Protein AF-A0A6C0DDT1-F1 (afdb_monomer_lite)

Radius of gyration: 22.33 Å; chains: 1; bounding box: 55×86×48 Å

Organism: NCBI:txid1070528

Structure (mmCIF, N/CA/C/O backbone):
data_AF-A0A6C0DDT1-F1
#
_entry.id   AF-A0A6C0DDT1-F1
#
loop_
_atom_site.group_PDB
_atom_site.id
_atom_site.type_symbol
_atom_site.label_atom_id
_atom_site.label_alt_id
_atom_site.label_comp_id
_atom_site.label_asym_id
_atom_site.label_entity_id
_atom_site.label_seq_id
_atom_site.pdbx_PDB_ins_code
_atom_site.Cartn_x
_atom_site.Cartn_y
_atom_site.Cartn_z
_atom_site.occupancy
_atom_site.B_iso_or_equiv
_atom_site.auth_seq_id
_atom_site.auth_comp_id
_atom_site.auth_asym_id
_atom_site.auth_atom_id
_atom_site.pdbx_PDB_model_num
ATOM 1 N N . MET A 1 1 ? 15.167 -6.801 9.935 1.00 51.31 1 MET A N 1
ATOM 2 C CA . MET A 1 1 ? 15.186 -5.345 10.208 1.00 51.31 1 MET A CA 1
ATOM 3 C C . MET A 1 1 ? 14.506 -4.530 9.096 1.00 51.31 1 MET A C 1
ATOM 5 O O . MET A 1 1 ? 14.471 -3.317 9.201 1.00 51.31 1 MET A O 1
ATOM 9 N N . GLU A 1 2 ? 13.958 -5.163 8.050 1.00 69.25 2 GLU A N 1
ATOM 10 C CA . GLU A 1 2 ? 13.669 -4.499 6.765 1.00 69.25 2 GLU A CA 1
ATOM 11 C C . GLU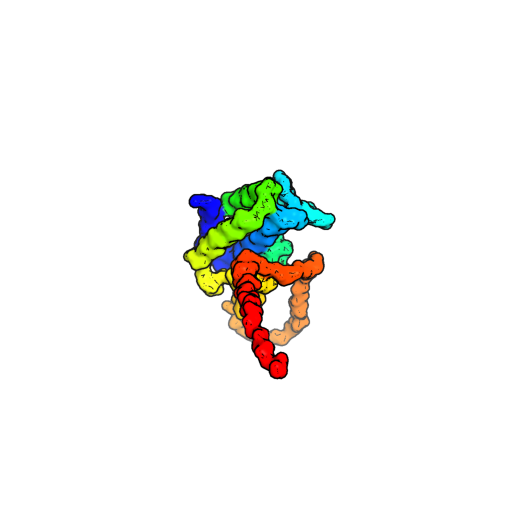 A 1 2 ? 12.349 -3.699 6.725 1.00 69.25 2 GLU A C 1
ATOM 13 O O . GLU A 1 2 ? 12.224 -2.772 5.939 1.00 69.25 2 GLU A O 1
ATOM 18 N N . TYR A 1 3 ? 11.402 -3.972 7.632 1.00 89.19 3 TYR A N 1
ATOM 19 C CA . TYR A 1 3 ? 10.079 -3.318 7.659 1.00 89.19 3 TYR A CA 1
ATOM 20 C C . TYR A 1 3 ? 9.754 -2.656 9.004 1.00 89.19 3 TYR A C 1
ATOM 22 O O . TYR A 1 3 ? 8.595 -2.560 9.409 1.00 89.19 3 TYR A O 1
ATOM 30 N N . THR A 1 4 ? 10.778 -2.203 9.731 1.00 92.50 4 THR A N 1
ATOM 31 C CA . THR A 1 4 ? 10.613 -1.539 11.036 1.00 92.50 4 THR A CA 1
ATOM 32 C C . THR A 1 4 ? 9.770 -0.271 10.941 1.00 92.50 4 THR A C 1
ATOM 34 O O . THR A 1 4 ? 8.947 -0.039 11.821 1.00 92.50 4 THR A O 1
ATOM 37 N N . ALA A 1 5 ? 9.905 0.502 9.859 1.00 94.69 5 ALA A N 1
ATOM 38 C CA . ALA A 1 5 ? 9.096 1.698 9.625 1.00 94.69 5 ALA A CA 1
ATOM 39 C C . ALA A 1 5 ? 7.605 1.372 9.429 1.00 94.69 5 ALA A C 1
ATOM 41 O O . ALA A 1 5 ? 6.749 2.079 9.953 1.00 94.69 5 ALA A O 1
ATOM 42 N N . ILE A 1 6 ? 7.289 0.275 8.727 1.00 95.44 6 ILE A N 1
ATOM 43 C CA . ILE A 1 6 ? 5.907 -0.206 8.561 1.00 95.44 6 ILE A CA 1
ATOM 44 C C . ILE A 1 6 ? 5.350 -0.676 9.904 1.00 95.44 6 ILE A C 1
ATOM 46 O O . ILE A 1 6 ? 4.239 -0.304 10.269 1.00 95.44 6 ILE A O 1
ATOM 50 N N . ARG A 1 7 ? 6.140 -1.441 10.670 1.00 96.12 7 ARG A N 1
ATOM 51 C CA . ARG A 1 7 ? 5.755 -1.877 12.018 1.00 96.12 7 ARG A CA 1
ATOM 52 C C . ARG A 1 7 ? 5.459 -0.691 12.937 1.00 96.12 7 ARG A C 1
ATOM 54 O O . ARG A 1 7 ? 4.413 -0.695 13.570 1.00 96.12 7 ARG A O 1
ATOM 61 N N . SER A 1 8 ? 6.357 0.294 12.999 1.00 95.12 8 SER A N 1
ATOM 62 C CA . SER A 1 8 ? 6.199 1.496 13.833 1.00 95.12 8 SER A CA 1
ATOM 63 C C . SER A 1 8 ? 4.930 2.258 13.449 1.00 95.12 8 SER A C 1
ATOM 65 O O . SER A 1 8 ? 4.068 2.448 14.305 1.00 95.12 8 SER A O 1
ATOM 67 N N . ALA A 1 9 ? 4.733 2.544 12.156 1.00 95.19 9 ALA A N 1
ATOM 68 C CA . ALA A 1 9 ? 3.532 3.223 11.672 1.00 95.19 9 ALA A CA 1
ATOM 69 C C . ALA A 1 9 ? 2.238 2.483 12.060 1.00 95.19 9 ALA A C 1
ATOM 71 O O . ALA A 1 9 ? 1.292 3.108 12.540 1.00 95.19 9 ALA A O 1
ATOM 72 N N . LEU A 1 10 ? 2.203 1.154 11.895 1.00 95.06 10 LEU A N 1
ATOM 73 C CA . LEU A 1 10 ? 1.046 0.334 12.266 1.00 95.06 10 LEU A CA 1
ATOM 74 C C . LEU A 1 10 ? 0.809 0.304 13.780 1.00 95.06 10 LEU A C 1
ATOM 76 O O . LEU A 1 10 ? -0.336 0.370 14.206 1.00 95.06 10 LEU A O 1
ATOM 80 N N . SER A 1 11 ? 1.867 0.231 14.591 1.00 94.69 11 SER A N 1
ATOM 81 C CA . SER A 1 11 ? 1.746 0.181 16.055 1.00 94.69 11 SER A CA 1
ATOM 82 C C . SER A 1 11 ? 1.335 1.512 16.694 1.00 94.69 11 SER A C 1
ATOM 84 O O . SER A 1 11 ? 0.757 1.527 17.779 1.00 94.69 11 SER A O 1
ATOM 86 N N . GLU A 1 12 ? 1.650 2.631 16.041 1.00 93.88 12 GLU A N 1
ATOM 87 C CA . GLU A 1 12 ? 1.371 3.982 16.542 1.00 93.88 12 GLU A CA 1
ATOM 88 C C . GLU A 1 12 ? -0.019 4.488 16.127 1.00 93.88 12 GLU A C 1
ATOM 90 O O . GLU A 1 12 ? -0.576 5.377 16.773 1.00 93.88 12 GLU A O 1
ATOM 95 N N . SER A 1 13 ? -0.597 3.915 15.069 1.00 93.56 13 SER A N 1
ATOM 96 C CA . SER A 1 13 ? -1.889 4.331 14.520 1.00 93.56 13 SER A CA 1
ATOM 97 C C . SER A 1 13 ? -3.055 3.642 15.235 1.00 93.56 13 SER A C 1
ATOM 99 O O . SER A 1 13 ? -3.007 2.444 15.495 1.00 93.56 13 SER A O 1
ATOM 101 N N . LYS A 1 14 ? -4.134 4.383 15.520 1.00 93.06 14 LYS A N 1
ATOM 102 C CA . LYS A 1 14 ? -5.371 3.866 16.146 1.00 93.06 14 LYS A CA 1
ATOM 103 C C . LYS A 1 14 ? -6.616 4.468 15.499 1.00 93.06 14 LYS A C 1
ATOM 105 O O . LYS A 1 14 ? -6.527 5.548 14.905 1.00 93.06 14 LYS A O 1
ATOM 110 N N . GLY A 1 15 ? -7.762 3.795 15.612 1.00 93.94 15 GLY A N 1
ATOM 111 C CA . GLY A 1 15 ? -9.044 4.300 15.106 1.00 93.94 15 GLY A CA 1
ATOM 112 C C . GLY A 1 15 ? -8.986 4.705 13.626 1.00 93.94 15 GLY A C 1
ATOM 113 O O . GLY A 1 15 ? -8.488 3.952 12.788 1.00 93.94 15 GLY A O 1
ATOM 114 N N . LEU A 1 16 ? -9.448 5.916 13.290 1.00 94.38 16 LEU A N 1
ATOM 115 C CA . LEU A 1 16 ? -9.461 6.412 11.906 1.00 94.38 16 LEU A CA 1
ATOM 116 C C . LEU A 1 16 ? -8.062 6.453 11.263 1.00 94.38 16 LEU A C 1
ATOM 118 O O . LEU A 1 16 ? -7.921 6.104 10.093 1.00 94.38 16 LEU A O 1
ATOM 122 N N . ALA A 1 17 ? -7.017 6.814 12.014 1.00 95.00 17 ALA A N 1
ATOM 123 C CA . ALA A 1 17 ? -5.650 6.826 11.487 1.00 95.00 17 ALA A CA 1
ATOM 124 C C . ALA A 1 17 ? -5.161 5.407 11.144 1.00 95.00 17 ALA A C 1
ATOM 126 O O . ALA A 1 17 ? -4.506 5.201 10.122 1.00 95.00 17 ALA A O 1
ATOM 127 N N . SER A 1 18 ? -5.531 4.413 11.962 1.00 95.62 18 SER A N 1
ATOM 128 C CA . SER A 1 18 ? -5.255 2.994 11.691 1.00 95.62 18 SER A CA 1
ATOM 129 C C . SER A 1 18 ? -5.966 2.527 10.420 1.00 95.62 18 SER A C 1
ATOM 131 O O . SER A 1 18 ? -5.343 1.924 9.548 1.00 95.62 18 SER A O 1
ATOM 133 N N . LEU A 1 19 ? -7.244 2.883 10.257 1.00 96.12 19 LEU A N 1
ATOM 134 C CA . LEU A 1 19 ? -8.026 2.586 9.056 1.00 96.12 19 LEU A CA 1
ATOM 135 C C . LEU A 1 19 ? -7.431 3.238 7.792 1.00 96.12 19 LEU A C 1
ATOM 137 O O . LEU A 1 19 ? -7.269 2.564 6.774 1.00 96.12 19 LEU A O 1
ATOM 141 N N . GLN A 1 20 ? -7.055 4.519 7.855 1.00 97.06 20 GLN A N 1
ATOM 142 C CA . GLN A 1 20 ? -6.368 5.239 6.773 1.00 97.06 20 GLN A CA 1
ATOM 143 C C . GLN A 1 20 ? -5.065 4.542 6.367 1.00 97.06 20 GLN A C 1
ATOM 145 O O . GLN A 1 20 ? -4.825 4.292 5.182 1.00 97.06 20 GLN A O 1
ATOM 150 N N . LEU A 1 21 ? -4.233 4.195 7.354 1.00 97.38 21 LEU A N 1
ATOM 151 C CA . LEU A 1 21 ? -2.961 3.522 7.120 1.00 97.38 21 LEU A CA 1
ATOM 152 C C . LEU A 1 21 ? -3.163 2.137 6.506 1.00 97.38 21 LEU A C 1
ATOM 154 O O . LEU A 1 21 ? -2.474 1.795 5.550 1.00 97.38 21 LEU A O 1
ATOM 158 N N . GLN A 1 22 ? -4.124 1.361 7.000 1.00 97.50 22 GLN A N 1
ATOM 159 C CA . GLN A 1 22 ? -4.451 0.041 6.466 1.00 97.50 22 GLN A CA 1
ATOM 160 C C . GLN A 1 22 ? -4.998 0.107 5.034 1.00 97.50 22 GLN A C 1
ATOM 162 O O . GLN A 1 22 ? -4.594 -0.694 4.191 1.00 97.50 22 GLN A O 1
ATOM 167 N N . ASN A 1 23 ? -5.857 1.080 4.723 1.00 97.56 23 ASN A N 1
ATOM 168 C CA . ASN A 1 23 ? -6.361 1.289 3.364 1.00 97.56 23 ASN A CA 1
ATOM 169 C C . ASN A 1 23 ? -5.235 1.679 2.393 1.00 97.56 23 ASN A C 1
ATOM 171 O O . ASN A 1 23 ? -5.143 1.167 1.277 1.00 97.56 23 ASN A O 1
ATOM 175 N N . HIS A 1 24 ? -4.325 2.545 2.838 1.00 98.00 24 HIS A N 1
ATOM 176 C CA . HIS A 1 24 ? -3.129 2.894 2.081 1.00 98.00 24 HIS A CA 1
ATOM 177 C C . HIS A 1 24 ? -2.192 1.694 1.892 1.00 98.00 24 HIS A C 1
ATOM 179 O O . HIS A 1 24 ? -1.675 1.483 0.796 1.00 98.00 24 HIS A O 1
ATOM 185 N N . LEU A 1 25 ? -1.957 0.913 2.948 1.00 97.50 25 LEU A N 1
ATOM 186 C CA . LEU A 1 25 ? -1.116 -0.282 2.931 1.00 97.50 25 LEU A CA 1
ATOM 187 C C . LEU A 1 25 ? -1.621 -1.303 1.908 1.00 97.50 25 LEU A C 1
ATOM 189 O O . LEU A 1 25 ? -0.830 -1.853 1.145 1.00 97.50 25 LEU A O 1
ATOM 193 N N . TYR A 1 26 ? -2.939 -1.501 1.855 1.00 97.19 26 TYR A N 1
ATOM 194 C CA . TYR A 1 26 ? -3.585 -2.327 0.839 1.00 97.19 26 TYR A CA 1
ATOM 195 C C . TYR A 1 26 ? -3.248 -1.842 -0.569 1.00 97.19 26 TYR A C 1
ATOM 197 O O . TYR A 1 26 ? -2.782 -2.621 -1.398 1.00 97.19 26 TYR A O 1
ATOM 205 N N . GLY A 1 27 ? -3.369 -0.539 -0.823 1.00 97.06 27 GLY A N 1
ATOM 206 C CA . GLY A 1 27 ? -2.988 0.018 -2.117 1.00 97.06 27 GLY A CA 1
ATOM 207 C C . GLY A 1 27 ? -1.505 -0.173 -2.460 1.00 97.06 27 GLY A C 1
ATOM 208 O O . GLY A 1 27 ? -1.173 -0.404 -3.621 1.00 97.06 27 GLY A O 1
ATOM 209 N N . CYS A 1 28 ? -0.610 -0.145 -1.469 1.00 97.75 28 CYS A N 1
ATOM 210 C CA . CYS A 1 28 ? 0.807 -0.439 -1.681 1.00 97.75 28 CYS A CA 1
ATOM 211 C C . CYS A 1 28 ? 1.053 -1.887 -2.129 1.00 97.75 28 CYS A C 1
ATOM 213 O O . CYS A 1 28 ? 1.890 -2.097 -3.005 1.00 97.75 28 CYS A O 1
ATOM 215 N N . PHE A 1 29 ? 0.317 -2.864 -1.585 1.00 96.81 29 PHE A N 1
ATOM 216 C CA . PHE A 1 29 ? 0.407 -4.264 -2.025 1.00 96.81 29 PHE A CA 1
ATOM 217 C C . PHE A 1 29 ? 0.017 -4.387 -3.498 1.00 96.81 29 PHE A C 1
ATOM 219 O O . PHE A 1 29 ? 0.769 -4.946 -4.293 1.00 96.81 29 PHE A O 1
ATOM 226 N N . ILE A 1 30 ? -1.100 -3.763 -3.885 1.00 95.44 30 ILE A N 1
ATOM 227 C CA . ILE A 1 30 ? -1.581 -3.788 -5.270 1.00 95.44 30 ILE A CA 1
ATOM 228 C C . ILE A 1 30 ? -0.567 -3.157 -6.228 1.00 95.44 30 ILE A C 1
ATOM 230 O O . ILE A 1 30 ? -0.266 -3.741 -7.264 1.00 95.44 30 ILE A O 1
ATOM 234 N N . ILE A 1 31 ? -0.001 -1.996 -5.883 1.00 96.81 31 ILE A N 1
ATOM 235 C CA . ILE A 1 31 ? 1.022 -1.345 -6.716 1.00 96.81 31 ILE A CA 1
ATOM 236 C C . ILE A 1 31 ? 2.258 -2.240 -6.858 1.00 96.81 31 ILE A C 1
ATOM 238 O O . ILE A 1 31 ? 2.787 -2.380 -7.958 1.00 96.81 31 ILE A O 1
ATOM 242 N N . MET A 1 32 ? 2.716 -2.852 -5.765 1.00 96.38 32 MET A N 1
ATOM 243 C CA . MET A 1 32 ? 3.872 -3.748 -5.766 1.00 96.38 32 MET A CA 1
ATOM 244 C C . MET A 1 32 ? 3.651 -4.959 -6.686 1.00 96.38 32 MET A C 1
ATOM 246 O O . MET A 1 32 ? 4.504 -5.255 -7.526 1.00 96.38 32 MET A O 1
ATOM 250 N N 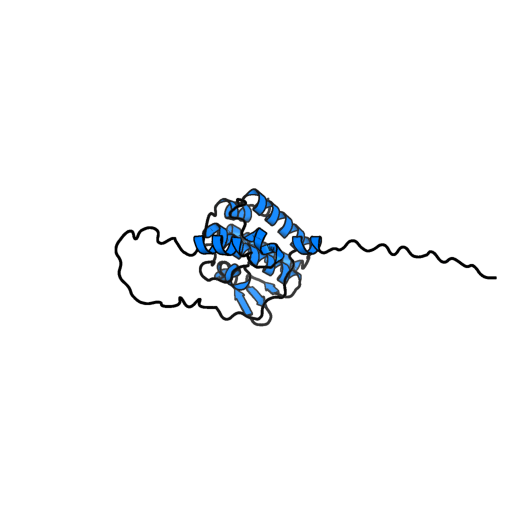. GLU A 1 33 ? 2.497 -5.617 -6.567 1.00 95.06 33 GLU A N 1
ATOM 251 C CA . GLU A 1 33 ? 2.098 -6.741 -7.417 1.00 95.06 33 GLU A CA 1
ATOM 252 C C . GLU A 1 33 ? 1.954 -6.318 -8.889 1.00 95.06 33 GLU A C 1
ATOM 254 O O . GLU A 1 33 ? 2.442 -7.007 -9.787 1.00 95.06 33 GLU A O 1
ATOM 259 N N . ASP A 1 34 ? 1.315 -5.179 -9.161 1.00 95.88 34 ASP A N 1
ATOM 260 C CA . ASP A 1 34 ? 1.098 -4.686 -10.522 1.00 95.88 34 ASP A CA 1
ATOM 261 C C . ASP A 1 34 ? 2.406 -4.250 -11.206 1.00 95.88 34 ASP A C 1
ATOM 263 O O . ASP A 1 34 ? 2.540 -4.416 -12.420 1.00 95.88 34 ASP A O 1
ATOM 267 N N . ILE A 1 35 ? 3.392 -3.739 -10.457 1.00 96.50 35 ILE A N 1
ATOM 268 C CA . ILE A 1 35 ? 4.744 -3.484 -10.982 1.00 96.50 35 ILE A CA 1
ATOM 269 C C . ILE A 1 35 ? 5.419 -4.804 -11.364 1.00 96.50 35 ILE A C 1
ATOM 271 O O . ILE A 1 35 ? 5.979 -4.918 -12.456 1.00 96.50 35 ILE A O 1
ATOM 275 N N . ALA A 1 36 ? 5.360 -5.812 -10.490 1.00 94.81 36 ALA A N 1
ATOM 276 C CA . ALA A 1 36 ? 5.985 -7.107 -10.747 1.00 94.81 36 ALA A CA 1
ATOM 277 C C . ALA A 1 36 ? 5.334 -7.859 -11.921 1.00 94.81 36 ALA A C 1
ATOM 279 O O . ALA A 1 36 ? 6.029 -8.538 -12.670 1.00 94.81 36 ALA A O 1
ATOM 280 N N . ASN A 1 37 ? 4.023 -7.692 -12.120 1.00 94.00 37 ASN A N 1
ATOM 281 C CA . ASN A 1 37 ? 3.282 -8.220 -13.270 1.00 94.00 37 ASN A CA 1
ATOM 282 C C . ASN A 1 37 ? 3.362 -7.333 -14.526 1.00 94.00 37 ASN A C 1
ATOM 284 O O . ASN A 1 37 ? 2.661 -7.599 -15.501 1.00 94.00 37 ASN A O 1
ATOM 288 N N . GLU A 1 38 ? 4.167 -6.267 -14.505 1.00 94.56 38 GLU A N 1
ATOM 289 C CA . GLU A 1 38 ? 4.357 -5.340 -15.630 1.00 94.56 38 GLU A CA 1
ATOM 290 C C . GLU A 1 38 ? 3.068 -4.633 -16.095 1.00 94.56 38 GLU A C 1
ATOM 292 O O . GLU A 1 38 ? 2.994 -4.105 -17.205 1.00 94.56 38 GLU A O 1
ATOM 297 N N . VAL A 1 39 ? 2.048 -4.584 -15.234 1.00 95.19 39 VAL A N 1
ATOM 298 C CA . VAL A 1 39 ? 0.826 -3.792 -15.440 1.00 95.19 39 VAL A CA 1
ATOM 299 C C . VAL A 1 39 ? 1.128 -2.311 -15.229 1.00 95.19 39 VAL A C 1
ATOM 301 O O . VAL A 1 39 ? 0.598 -1.451 -15.935 1.00 95.19 39 VAL A O 1
ATOM 304 N N . LEU A 1 40 ? 1.995 -2.018 -14.259 1.00 96.00 40 LEU A N 1
ATOM 305 C CA . LEU A 1 40 ? 2.479 -0.682 -13.951 1.00 96.00 40 LEU A CA 1
ATOM 306 C C . LEU A 1 40 ? 3.985 -0.605 -14.163 1.00 96.00 40 LEU A C 1
ATOM 308 O O . LEU A 1 40 ? 4.727 -1.551 -13.915 1.00 96.00 40 LEU A O 1
ATOM 312 N N . THR A 1 41 ? 4.448 0.566 -14.583 1.00 96.81 41 THR A N 1
ATOM 313 C CA . THR A 1 41 ? 5.878 0.882 -14.622 1.00 96.81 41 THR A CA 1
ATOM 314 C C . THR A 1 41 ? 6.195 1.905 -13.547 1.00 96.81 41 THR A C 1
ATOM 316 O O . THR A 1 41 ? 5.417 2.832 -13.312 1.00 96.81 41 THR A O 1
ATOM 319 N N . TYR A 1 42 ? 7.337 1.732 -12.889 1.00 97.50 42 TYR A N 1
ATOM 320 C CA . TYR A 1 42 ? 7.793 2.626 -11.836 1.00 97.50 42 TYR A CA 1
ATOM 321 C C . TYR A 1 42 ? 9.269 2.981 -12.038 1.00 97.50 42 TYR A C 1
ATOM 323 O O . TYR A 1 42 ? 10.110 2.087 -12.153 1.00 97.50 42 TYR A O 1
ATOM 331 N N . SER A 1 43 ? 9.565 4.281 -12.091 1.00 96.44 43 SER A N 1
ATOM 332 C CA . SER A 1 43 ? 10.923 4.835 -12.177 1.00 96.44 43 SER A CA 1
ATOM 333 C C . SER A 1 43 ? 10.954 6.205 -11.518 1.00 96.44 43 SER A C 1
ATOM 335 O O . SER A 1 43 ? 10.064 7.016 -11.769 1.00 96.44 43 SER A O 1
ATOM 337 N N . ASP A 1 44 ? 11.973 6.470 -10.701 1.00 93.44 44 ASP A N 1
ATOM 338 C CA . ASP A 1 44 ? 12.262 7.798 -10.135 1.00 93.44 44 ASP A CA 1
ATOM 339 C C . ASP A 1 44 ? 11.073 8.435 -9.390 1.00 93.44 44 ASP A C 1
ATOM 341 O O . ASP A 1 44 ? 10.799 9.630 -9.494 1.00 93.44 44 ASP A O 1
ATOM 345 N N . GLY A 1 45 ? 10.315 7.618 -8.651 1.00 94.62 45 GLY A N 1
ATOM 346 C CA . GLY A 1 45 ? 9.117 8.061 -7.932 1.00 94.62 45 GLY A CA 1
ATOM 347 C C . GLY A 1 45 ? 7.872 8.219 -8.808 1.00 94.62 45 GLY A C 1
ATOM 348 O O . GLY A 1 45 ? 6.794 8.483 -8.286 1.00 94.62 45 GLY A O 1
ATOM 349 N N . ILE A 1 46 ? 7.972 8.011 -10.120 1.00 97.75 46 ILE A N 1
ATOM 350 C CA . ILE A 1 46 ? 6.854 8.133 -11.054 1.00 97.75 46 ILE A CA 1
ATOM 351 C C . ILE A 1 46 ? 6.251 6.756 -11.321 1.00 97.75 46 ILE A C 1
ATOM 353 O O . ILE A 1 46 ? 6.907 5.869 -11.866 1.00 97.75 46 ILE A O 1
ATOM 357 N N . LEU A 1 47 ? 4.967 6.608 -11.000 1.00 97.38 47 LEU A N 1
ATOM 358 C CA . LEU A 1 47 ? 4.149 5.444 -11.325 1.00 97.38 47 LEU A CA 1
ATOM 359 C C . LEU A 1 47 ? 3.328 5.725 -12.589 1.00 97.38 47 LEU A C 1
ATOM 361 O O . LEU A 1 47 ? 2.556 6.688 -12.634 1.00 97.38 47 LEU A O 1
ATOM 365 N N . LYS A 1 48 ? 3.462 4.881 -13.612 1.00 97.31 48 LYS A N 1
ATOM 366 C CA . LYS A 1 48 ? 2.709 4.997 -14.868 1.00 97.31 48 LYS A CA 1
ATOM 367 C C . LYS A 1 48 ? 1.905 3.735 -15.142 1.00 97.31 48 LYS A C 1
ATOM 369 O O . LYS A 1 48 ? 2.453 2.632 -15.111 1.00 97.31 48 LYS A O 1
ATOM 374 N N . GLY A 1 49 ? 0.631 3.933 -15.462 1.00 94.00 49 GLY A N 1
ATOM 375 C CA . GLY A 1 49 ? -0.241 2.928 -16.065 1.00 94.00 49 GLY A CA 1
ATOM 376 C C . GLY A 1 49 ? -0.595 3.305 -17.503 1.00 94.00 49 GLY A C 1
ATOM 377 O O . GLY A 1 49 ? -0.062 4.267 -18.056 1.00 94.00 49 GLY A O 1
ATOM 378 N N . SER A 1 50 ? -1.532 2.580 -18.111 1.00 90.31 50 SER A N 1
ATOM 379 C CA . SER A 1 50 ? -1.931 2.771 -19.517 1.00 90.31 50 SER A CA 1
ATOM 380 C C . SER A 1 50 ? -2.497 4.159 -19.851 1.00 90.31 50 SER A C 1
ATOM 382 O O . SER A 1 50 ? -2.462 4.587 -20.999 1.00 90.31 50 SER A O 1
ATOM 384 N N . ASN A 1 5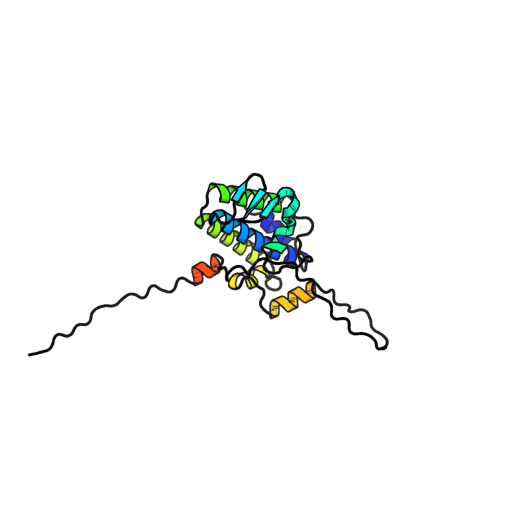1 ? -3.054 4.847 -18.863 1.00 91.62 51 ASN A N 1
ATOM 385 C CA . ASN A 1 51 ? -3.893 6.040 -19.003 1.00 91.62 51 ASN A CA 1
ATOM 386 C C . ASN A 1 51 ? -3.636 7.081 -17.904 1.00 91.62 51 ASN A C 1
ATOM 388 O O . ASN A 1 51 ? -4.346 8.081 -17.821 1.00 91.62 51 ASN A O 1
ATOM 392 N N . PHE A 1 52 ? -2.635 6.865 -17.051 1.00 92.50 52 PHE A N 1
ATOM 393 C CA . PHE A 1 52 ? -2.300 7.799 -15.987 1.00 92.50 52 PHE A CA 1
ATOM 394 C C . PHE A 1 52 ? -0.799 7.842 -15.726 1.00 92.50 52 PHE A C 1
ATOM 396 O O . PHE A 1 52 ? -0.042 6.913 -16.009 1.00 92.50 52 PHE A O 1
ATOM 403 N N . THR A 1 53 ? -0.373 8.942 -15.120 1.00 95.81 53 THR A N 1
ATOM 404 C CA . THR A 1 53 ? 0.963 9.116 -14.559 1.00 95.81 53 THR A CA 1
ATOM 405 C C . THR A 1 53 ? 0.808 9.822 -13.222 1.00 95.81 53 THR A C 1
ATOM 407 O O . THR A 1 53 ? 0.113 10.833 -13.134 1.00 95.81 53 THR A O 1
ATOM 410 N N . ILE A 1 54 ? 1.402 9.259 -12.174 1.00 95.75 54 ILE A N 1
ATOM 411 C CA . ILE A 1 54 ? 1.332 9.778 -10.810 1.00 95.75 54 ILE A CA 1
ATOM 412 C C . ILE A 1 54 ? 2.758 9.907 -10.288 1.00 95.75 54 ILE A C 1
ATOM 414 O O . ILE A 1 54 ? 3.522 8.947 -10.317 1.00 95.75 54 ILE A O 1
ATOM 418 N N . ASP A 1 55 ? 3.099 11.086 -9.781 1.00 97.31 55 ASP A N 1
ATOM 419 C CA . ASP A 1 55 ? 4.323 11.293 -9.015 1.00 97.31 55 ASP A CA 1
ATOM 420 C C . ASP A 1 55 ? 4.077 10.907 -7.551 1.00 97.31 55 ASP A C 1
ATOM 422 O O . ASP A 1 55 ? 3.388 11.608 -6.807 1.00 97.31 55 ASP A O 1
ATOM 426 N N . LEU A 1 56 ? 4.617 9.764 -7.136 1.00 96.62 56 LEU A N 1
ATOM 427 C CA . LEU A 1 56 ? 4.491 9.258 -5.774 1.00 96.62 56 LEU A CA 1
ATOM 428 C C . LEU A 1 56 ? 5.367 10.018 -4.778 1.00 96.62 56 LEU A C 1
ATOM 430 O O . LEU A 1 56 ? 5.144 9.865 -3.584 1.00 96.62 56 LEU A O 1
ATOM 434 N N . ASN A 1 57 ? 6.292 10.883 -5.203 1.00 93.88 57 ASN A N 1
ATOM 435 C CA . ASN A 1 57 ? 6.983 11.761 -4.253 1.00 93.88 57 ASN A CA 1
ATOM 436 C C . ASN A 1 57 ? 6.010 12.774 -3.636 1.00 93.88 57 ASN A C 1
ATOM 438 O O . ASN A 1 57 ? 6.118 13.103 -2.457 1.00 93.88 57 ASN A O 1
ATOM 442 N N . THR A 1 58 ? 5.027 13.226 -4.421 1.00 93.94 58 THR A N 1
ATOM 443 C CA . THR A 1 58 ? 4.039 14.235 -4.010 1.00 93.94 58 THR A CA 1
ATOM 444 C C . THR A 1 58 ? 2.651 13.661 -3.731 1.00 93.94 58 THR A C 1
ATOM 446 O O . THR A 1 58 ? 1.871 14.268 -2.997 1.00 93.94 58 THR A O 1
ATOM 449 N N . LYS A 1 59 ? 2.311 12.503 -4.307 1.00 95.88 59 LYS A N 1
ATOM 450 C CA . LYS A 1 59 ? 0.973 11.892 -4.220 1.00 95.88 59 LYS A CA 1
ATOM 451 C C . LYS A 1 59 ? 0.936 10.564 -3.466 1.00 95.88 59 LYS A C 1
ATOM 453 O O . LYS A 1 59 ? -0.076 9.871 -3.550 1.00 95.88 59 LYS A O 1
ATOM 458 N N . PHE A 1 60 ? 1.979 10.234 -2.698 1.00 97.31 60 PHE A N 1
ATOM 459 C CA . PHE A 1 60 ? 2.052 9.000 -1.904 1.00 97.31 60 PHE A CA 1
ATOM 460 C C . PHE A 1 60 ? 0.787 8.760 -1.067 1.00 97.31 60 PHE A C 1
ATOM 462 O O . PHE A 1 60 ? 0.121 7.747 -1.239 1.00 97.31 60 PHE A O 1
ATOM 469 N N . SER A 1 61 ? 0.367 9.752 -0.275 1.00 96.75 61 SER A N 1
ATOM 470 C CA . SER A 1 61 ? -0.826 9.687 0.584 1.00 96.75 61 SER A CA 1
ATOM 471 C C . SER A 1 61 ? -2.123 9.269 -0.115 1.00 96.75 61 SER A C 1
ATOM 473 O O . SER A 1 61 ? -3.049 8.793 0.540 1.00 96.75 61 SER A O 1
ATOM 475 N N . MET A 1 62 ? -2.218 9.470 -1.432 1.00 95.62 62 MET A N 1
ATOM 476 C CA . MET A 1 62 ? -3.421 9.192 -2.216 1.00 95.62 62 MET A CA 1
ATOM 477 C C . MET A 1 62 ? -3.500 7.749 -2.725 1.00 95.62 62 MET A C 1
ATOM 479 O O . MET A 1 62 ? -4.487 7.405 -3.372 1.00 95.62 62 MET A O 1
ATOM 483 N N . ILE A 1 63 ? -2.500 6.900 -2.460 1.00 96.62 63 ILE A N 1
ATOM 484 C CA . ILE A 1 63 ? -2.485 5.504 -2.925 1.00 96.62 63 ILE A CA 1
ATOM 485 C C . ILE A 1 63 ? -3.772 4.770 -2.519 1.00 96.62 63 ILE A C 1
ATOM 487 O O . ILE A 1 63 ? -4.423 4.168 -3.375 1.00 96.62 63 ILE A O 1
ATOM 491 N N . GLY A 1 64 ? -4.196 4.893 -1.256 1.00 93.38 64 GLY A N 1
ATOM 492 C CA . GLY A 1 64 ? -5.414 4.248 -0.744 1.00 93.38 64 GLY A CA 1
ATOM 493 C C . GLY A 1 64 ? -6.704 4.695 -1.443 1.00 93.38 64 GLY A C 1
ATOM 494 O O . GLY A 1 64 ? -7.627 3.904 -1.580 1.00 93.38 64 GLY A O 1
ATOM 495 N N . LEU A 1 65 ? -6.756 5.920 -1.976 1.00 92.50 65 LEU A N 1
ATOM 496 C CA . LEU A 1 65 ? -7.929 6.423 -2.704 1.00 92.50 65 LEU A CA 1
ATOM 497 C C . LEU A 1 65 ? -8.101 5.768 -4.084 1.00 92.50 65 LEU A C 1
ATOM 499 O O . LEU A 1 65 ? -9.193 5.786 -4.643 1.00 92.50 65 LEU A O 1
ATOM 503 N N . ARG A 1 66 ? -7.016 5.246 -4.667 1.00 89.56 66 ARG A N 1
ATOM 504 C CA . ARG A 1 66 ? -7.031 4.616 -5.997 1.00 89.56 66 ARG A CA 1
ATOM 505 C C . ARG A 1 66 ? -6.967 3.097 -5.936 1.00 89.56 66 ARG A C 1
ATOM 507 O O . ARG A 1 66 ? -7.543 2.439 -6.794 1.00 89.56 66 ARG A O 1
ATOM 514 N N . TYR A 1 67 ? -6.238 2.567 -4.960 1.00 93.44 67 TYR A N 1
ATOM 515 C CA . TYR A 1 67 ? -5.889 1.151 -4.878 1.00 93.44 67 TYR A CA 1
ATOM 516 C C . TYR A 1 67 ? -6.283 0.503 -3.551 1.00 93.44 67 TYR A C 1
ATOM 518 O O . TYR A 1 67 ? -6.003 -0.675 -3.367 1.00 93.44 67 TYR A O 1
ATOM 526 N N . GLY A 1 68 ? -6.885 1.249 -2.622 1.00 93.62 68 GLY A N 1
ATOM 527 C CA . GLY A 1 68 ? -7.329 0.717 -1.337 1.00 93.62 68 GLY A CA 1
ATOM 528 C C . GLY A 1 68 ? -8.561 -0.181 -1.452 1.00 93.62 68 GLY A C 1
ATOM 529 O O . GLY A 1 68 ? -9.131 -0.366 -2.526 1.00 93.62 68 GLY A O 1
ATOM 530 N N . PHE A 1 69 ? -8.993 -0.727 -0.319 1.00 93.94 69 PHE A N 1
ATOM 531 C CA . PHE A 1 69 ? -10.237 -1.496 -0.229 1.00 93.94 69 PHE A CA 1
ATOM 532 C C . PHE A 1 69 ? -11.478 -0.600 -0.071 1.00 93.94 69 PHE A C 1
ATOM 534 O O . PHE A 1 69 ? -12.597 -1.061 -0.295 1.00 93.94 69 PHE A O 1
ATOM 541 N N . VAL A 1 70 ? -11.299 0.678 0.297 1.00 92.88 70 VAL A N 1
ATOM 542 C CA . VAL A 1 70 ? -12.352 1.707 0.336 1.00 92.88 70 VAL A CA 1
ATOM 543 C C . VAL A 1 70 ? -11.856 2.981 -0.356 1.00 92.88 70 VAL A C 1
ATOM 545 O O . VAL A 1 70 ? -10.812 3.536 -0.009 1.00 92.88 70 VAL A O 1
ATOM 548 N N . MET A 1 71 ? -12.643 3.471 -1.316 1.00 91.44 71 MET A N 1
ATOM 549 C CA . MET A 1 71 ? -12.312 4.626 -2.160 1.00 91.44 71 MET A CA 1
ATOM 550 C C . MET A 1 71 ? -12.983 5.908 -1.644 1.00 91.44 71 MET A C 1
ATOM 552 O O . MET A 1 71 ? -13.848 6.473 -2.312 1.00 91.44 71 MET A O 1
ATOM 556 N N . ASP A 1 72 ? -12.605 6.353 -0.445 1.00 92.31 72 ASP A N 1
ATOM 557 C CA . ASP A 1 72 ? -13.150 7.560 0.193 1.00 92.31 72 ASP A CA 1
ATOM 558 C C . ASP A 1 72 ? -12.041 8.585 0.478 1.00 92.31 72 ASP A C 1
ATOM 560 O O . ASP A 1 72 ? -10.942 8.236 0.914 1.00 92.31 72 ASP A O 1
ATOM 564 N N . THR A 1 73 ? -12.311 9.870 0.235 1.00 92.88 73 THR A N 1
ATOM 565 C CA . THR A 1 73 ? -11.344 10.956 0.461 1.00 92.88 73 THR A CA 1
ATOM 566 C C . THR A 1 73 ? -10.985 11.153 1.932 1.00 92.88 73 THR A C 1
ATOM 568 O O . THR A 1 73 ? -9.886 11.612 2.231 1.00 92.88 73 THR A O 1
ATOM 571 N N . GLN A 1 74 ? -11.866 10.772 2.857 1.00 92.81 74 GLN A N 1
ATOM 572 C CA . GLN A 1 74 ? -11.587 10.781 4.294 1.00 92.81 74 GLN A CA 1
ATOM 573 C C . GLN A 1 74 ? -10.555 9.717 4.687 1.00 92.81 74 GLN A C 1
ATOM 575 O O . GLN A 1 74 ? -9.968 9.793 5.765 1.00 92.81 74 GLN A O 1
ATOM 580 N N . LEU A 1 75 ? -10.288 8.746 3.803 1.00 94.69 75 LEU A N 1
ATOM 581 C CA . LEU A 1 75 ? -9.278 7.710 4.002 1.00 94.69 75 LEU A CA 1
ATOM 582 C C . LEU A 1 75 ? -7.910 8.041 3.393 1.00 94.69 75 LEU A C 1
ATOM 584 O O . LEU A 1 75 ? -7.037 7.174 3.332 1.00 94.69 75 LEU A O 1
ATOM 588 N N . ILE A 1 76 ? -7.696 9.283 2.953 1.00 95.31 76 ILE A N 1
ATOM 589 C CA . ILE A 1 76 ? -6.367 9.745 2.549 1.00 95.31 76 ILE A CA 1
ATOM 590 C C . ILE A 1 76 ? -5.425 9.666 3.756 1.00 95.31 76 ILE A C 1
ATOM 592 O O . ILE A 1 76 ? -5.730 10.177 4.835 1.00 95.31 76 ILE A O 1
ATOM 596 N N . LEU A 1 77 ? -4.256 9.046 3.562 1.00 94.88 77 LEU A N 1
ATOM 597 C CA . LEU A 1 77 ? -3.257 8.921 4.619 1.00 94.88 77 LEU A CA 1
ATOM 598 C C . LEU A 1 77 ? -2.670 10.296 4.938 1.00 94.88 77 LEU A C 1
ATOM 600 O O . LEU A 1 77 ? -1.864 10.850 4.182 1.00 94.88 77 LEU A O 1
ATOM 604 N N . SER A 1 78 ? -3.093 10.842 6.071 1.00 84.38 78 SER A N 1
ATOM 605 C CA . SER A 1 78 ? -2.675 12.160 6.525 1.00 84.38 78 SER A CA 1
ATOM 606 C C . SER A 1 78 ? -1.234 12.097 7.028 1.00 84.38 78 SER A C 1
ATOM 608 O O . SER A 1 78 ? -0.934 11.314 7.920 1.00 84.38 78 SER A O 1
ATOM 610 N N . HIS A 1 79 ? -0.350 12.925 6.462 1.00 86.69 79 HIS A N 1
ATOM 611 C CA . HIS A 1 79 ? 1.051 13.081 6.887 1.00 86.69 79 HIS A CA 1
ATOM 612 C C . HIS A 1 79 ? 1.821 11.749 7.036 1.00 86.69 79 HIS A C 1
ATOM 614 O O . HIS A 1 79 ? 2.198 11.373 8.147 1.00 86.69 79 HIS A O 1
ATOM 620 N N . PRO A 1 80 ? 2.070 11.014 5.935 1.00 89.44 80 PRO A N 1
ATOM 621 C CA . PRO A 1 80 ? 2.788 9.748 5.995 1.00 89.44 80 PRO A CA 1
ATOM 622 C C . PRO A 1 80 ? 4.174 9.958 6.606 1.00 89.44 80 PRO A C 1
ATOM 624 O O . PRO A 1 80 ? 4.899 10.883 6.236 1.00 89.44 80 PRO A O 1
ATOM 627 N N . ASN A 1 81 ? 4.557 9.072 7.526 1.00 92.56 81 ASN A N 1
ATOM 628 C CA . ASN A 1 81 ? 5.904 9.074 8.085 1.00 92.56 81 ASN A CA 1
ATOM 629 C C . ASN A 1 81 ? 6.935 8.969 6.932 1.00 92.56 81 ASN A C 1
ATOM 631 O O . ASN A 1 81 ? 6.816 8.057 6.105 1.00 92.56 81 ASN A O 1
ATOM 635 N N . PRO A 1 82 ? 7.960 9.842 6.863 1.00 94.62 82 PRO A N 1
ATOM 636 C CA . PRO A 1 82 ? 8.946 9.817 5.781 1.00 94.62 82 PRO A CA 1
ATOM 637 C C . PRO A 1 82 ? 9.668 8.474 5.622 1.00 94.62 82 PRO A C 1
ATOM 639 O O . PRO A 1 82 ? 9.964 8.066 4.501 1.00 94.62 82 PRO A O 1
ATOM 642 N N . LEU A 1 83 ? 9.918 7.759 6.726 1.00 95.50 83 LEU A N 1
ATOM 643 C CA . LEU A 1 83 ? 10.526 6.426 6.701 1.00 95.50 83 LEU A CA 1
ATOM 644 C C . LEU A 1 83 ? 9.561 5.368 6.162 1.00 95.50 83 LEU A C 1
ATOM 646 O O . LEU A 1 83 ? 9.978 4.452 5.456 1.00 95.50 83 LEU A O 1
ATOM 650 N N . TYR A 1 84 ? 8.267 5.490 6.466 1.00 96.44 84 TYR A N 1
ATOM 651 C CA . TYR A 1 84 ? 7.241 4.618 5.893 1.00 96.44 84 TYR A CA 1
ATOM 652 C C . TYR A 1 84 ? 7.158 4.811 4.374 1.00 96.44 84 TYR A C 1
ATOM 654 O O . TYR A 1 84 ? 7.189 3.836 3.621 1.00 96.44 84 TYR A O 1
ATOM 662 N N . GLN A 1 85 ? 7.140 6.067 3.919 1.00 96.50 85 GLN A N 1
ATOM 663 C CA . GLN A 1 85 ? 7.144 6.396 2.496 1.00 96.50 85 GLN A CA 1
ATOM 664 C C . GLN A 1 85 ? 8.407 5.884 1.795 1.00 96.50 85 GLN A C 1
ATOM 666 O O . GLN A 1 85 ? 8.303 5.179 0.792 1.00 96.50 85 GLN A O 1
ATOM 671 N N . SER A 1 86 ? 9.597 6.179 2.324 1.00 96.19 86 SER A N 1
ATOM 672 C CA . SER A 1 86 ? 10.857 5.762 1.697 1.00 96.19 86 SER A CA 1
ATOM 673 C C . SER A 1 86 ? 11.001 4.240 1.616 1.00 96.19 86 SER A C 1
ATOM 675 O O . SER A 1 86 ? 11.504 3.730 0.612 1.00 96.19 86 SER A O 1
ATOM 677 N N . THR A 1 87 ? 10.498 3.508 2.617 1.00 96.50 87 THR A N 1
ATOM 678 C CA . THR A 1 87 ? 10.457 2.037 2.610 1.00 96.50 87 THR A CA 1
ATOM 679 C C . THR A 1 87 ? 9.643 1.526 1.421 1.00 96.50 87 THR A C 1
ATOM 681 O O . THR A 1 87 ? 10.128 0.694 0.653 1.00 96.50 87 THR A O 1
ATOM 684 N N . TRP A 1 88 ? 8.440 2.064 1.207 1.00 97.38 88 TRP A N 1
ATOM 685 C CA . TRP A 1 88 ? 7.581 1.657 0.093 1.00 97.38 88 TRP A CA 1
ATOM 686 C C . TRP A 1 88 ? 8.135 2.044 -1.274 1.00 97.38 88 TRP A C 1
ATOM 688 O O . TRP A 1 88 ? 8.154 1.210 -2.176 1.00 97.38 88 TRP A O 1
ATOM 698 N N . LEU A 1 89 ? 8.644 3.268 -1.429 1.00 96.81 89 LEU A N 1
ATOM 699 C CA . LEU A 1 89 ? 9.261 3.697 -2.688 1.00 96.81 89 LEU A CA 1
ATOM 700 C C . LEU A 1 89 ? 10.483 2.835 -3.041 1.00 96.81 89 LEU A C 1
ATOM 702 O O . LEU A 1 89 ? 10.682 2.502 -4.210 1.00 96.81 89 LEU A O 1
ATOM 706 N N . SER A 1 90 ? 11.257 2.413 -2.035 1.00 95.56 90 SER A N 1
ATOM 707 C CA . SER A 1 90 ? 12.367 1.469 -2.215 1.00 95.56 90 SER A CA 1
ATOM 708 C C . SER A 1 90 ? 11.869 0.082 -2.626 1.00 95.56 90 SER A C 1
ATOM 710 O O . SER A 1 90 ? 12.451 -0.540 -3.514 1.00 95.56 90 SER A O 1
ATOM 712 N N . CYS A 1 91 ? 10.764 -0.396 -2.044 1.00 95.75 91 CYS A N 1
ATOM 713 C CA . CYS A 1 91 ? 10.135 -1.653 -2.458 1.00 95.75 91 CYS A CA 1
ATOM 714 C C . CYS A 1 91 ? 9.676 -1.596 -3.920 1.00 95.75 91 CYS A C 1
ATOM 716 O O . CYS A 1 91 ? 9.984 -2.504 -4.690 1.00 95.75 91 CYS A O 1
ATOM 718 N N . PHE A 1 92 ? 9.012 -0.513 -4.335 1.00 97.38 92 PHE A N 1
ATOM 719 C CA . PHE A 1 92 ? 8.570 -0.326 -5.720 1.00 97.38 92 PHE A CA 1
ATOM 720 C C . PHE A 1 92 ? 9.745 -0.268 -6.697 1.00 97.38 92 PHE A C 1
ATOM 722 O O . PHE A 1 92 ? 9.687 -0.899 -7.751 1.00 97.38 92 PHE A O 1
ATOM 729 N N . GLN A 1 93 ? 10.836 0.411 -6.328 1.00 96.44 93 GLN A N 1
ATOM 730 C CA . GLN A 1 93 ? 12.058 0.442 -7.133 1.00 96.44 93 GLN A CA 1
ATOM 731 C C . GLN A 1 93 ? 12.685 -0.951 -7.265 1.00 96.44 93 GLN A C 1
ATOM 733 O O . GLN A 1 93 ? 13.106 -1.360 -8.344 1.00 96.44 93 GLN A O 1
ATOM 738 N N . ASN A 1 94 ? 12.734 -1.712 -6.173 1.00 94.38 94 ASN A N 1
ATOM 739 C CA . ASN A 1 94 ? 13.255 -3.073 -6.202 1.00 94.38 94 ASN A CA 1
ATOM 740 C C . ASN A 1 94 ? 12.390 -3.986 -7.080 1.00 94.38 94 ASN A C 1
ATOM 742 O O . ASN A 1 94 ? 12.931 -4.808 -7.823 1.00 94.38 94 ASN A O 1
ATOM 746 N N . MET A 1 95 ? 11.063 -3.836 -7.027 1.00 95.06 95 MET A N 1
ATOM 747 C CA . MET A 1 95 ? 10.147 -4.617 -7.859 1.00 95.06 95 MET A CA 1
ATOM 748 C C . MET A 1 95 ? 10.216 -4.230 -9.333 1.00 95.06 95 MET A C 1
ATOM 750 O O . MET A 1 95 ? 10.147 -5.120 -10.176 1.00 95.06 95 MET A O 1
ATOM 754 N N . SER A 1 96 ? 10.418 -2.951 -9.664 1.00 95.31 96 SER A N 1
ATOM 755 C CA . SER A 1 96 ? 10.535 -2.526 -11.064 1.00 95.31 96 SER A CA 1
ATOM 756 C C . SER A 1 96 ? 11.778 -3.100 -11.751 1.00 95.31 96 SER A C 1
ATOM 758 O O . SER A 1 96 ? 11.747 -3.359 -12.955 1.00 95.31 96 SER A O 1
ATOM 760 N N . VAL A 1 97 ? 12.841 -3.366 -10.982 1.00 93.50 97 VAL A N 1
ATOM 761 C CA . VAL A 1 97 ? 14.074 -4.006 -11.465 1.00 93.50 97 VAL A CA 1
ATOM 762 C C . VAL A 1 97 ? 1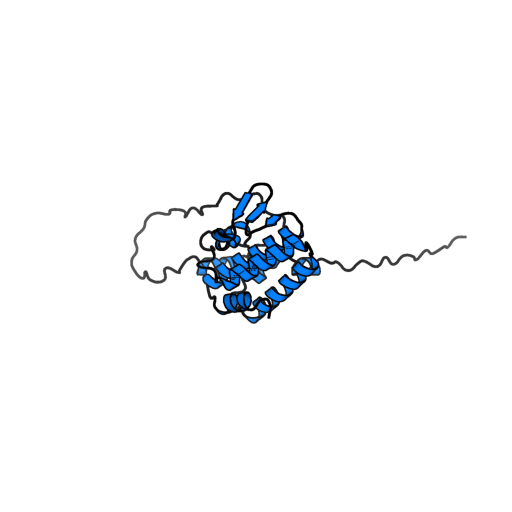3.959 -5.532 -11.491 1.00 93.50 97 VAL A C 1
ATOM 764 O O . VAL A 1 97 ? 14.319 -6.151 -12.489 1.00 93.50 97 VAL A O 1
ATOM 767 N N . LYS A 1 98 ? 13.491 -6.154 -10.399 1.00 92.69 98 LYS A N 1
ATOM 768 C CA . LYS A 1 98 ? 13.502 -7.622 -10.252 1.00 92.69 98 LYS A CA 1
ATOM 769 C C . LYS A 1 98 ? 12.342 -8.319 -10.955 1.00 92.69 98 LYS A C 1
ATOM 771 O O . LYS A 1 98 ? 12.536 -9.427 -11.444 1.00 92.69 98 LYS A O 1
ATOM 776 N N . LYS A 1 99 ? 11.154 -7.702 -10.955 1.00 90.88 99 LYS A N 1
ATOM 777 C CA . LYS A 1 99 ? 9.899 -8.266 -11.485 1.00 90.88 99 LYS A CA 1
ATOM 778 C C . LYS A 1 99 ? 9.617 -9.697 -11.004 1.00 90.88 99 LYS A C 1
ATOM 780 O O . LYS A 1 99 ? 9.144 -10.547 -11.750 1.00 90.88 99 LYS A O 1
ATOM 785 N N . ASP A 1 100 ? 9.950 -9.976 -9.745 1.00 89.81 100 ASP A N 1
ATOM 786 C CA . ASP A 1 100 ? 9.841 -11.312 -9.165 1.00 89.81 100 ASP A CA 1
ATOM 787 C C . ASP A 1 100 ? 8.631 -11.404 -8.233 1.00 89.81 100 ASP A C 1
ATOM 789 O O . ASP A 1 100 ? 8.625 -10.842 -7.137 1.00 89.81 100 ASP A O 1
ATOM 793 N N . LEU A 1 101 ? 7.626 -12.171 -8.656 1.00 91.06 101 LEU A N 1
ATOM 794 C CA . LEU A 1 101 ? 6.422 -12.431 -7.866 1.00 91.06 101 LEU A CA 1
ATOM 795 C C . LEU A 1 101 ? 6.710 -13.213 -6.578 1.00 91.06 101 LEU A C 1
ATOM 797 O O . LEU A 1 101 ? 5.981 -13.064 -5.607 1.00 91.06 101 LEU A O 1
ATOM 801 N N . SER A 1 102 ? 7.783 -14.004 -6.531 1.00 92.44 102 SER A N 1
ATOM 802 C CA . SER A 1 102 ? 8.177 -14.726 -5.313 1.00 92.44 102 SER A CA 1
ATOM 803 C C . SER A 1 102 ? 8.657 -13.752 -4.236 1.00 92.44 102 SER A C 1
ATOM 805 O O . SER A 1 102 ? 8.383 -13.933 -3.051 1.00 92.44 102 SER A O 1
ATOM 807 N N . SER A 1 103 ? 9.352 -12.692 -4.657 1.00 91.75 103 SER A N 1
ATOM 808 C CA . SER A 1 103 ? 9.740 -11.591 -3.779 1.00 91.75 103 SER A CA 1
ATOM 809 C C . SER A 1 103 ? 8.517 -10.811 -3.294 1.00 91.75 103 SER A C 1
ATOM 811 O O . SER A 1 103 ? 8.452 -10.518 -2.106 1.00 91.75 103 SER A O 1
ATOM 813 N N . VAL A 1 104 ? 7.535 -10.525 -4.162 1.00 93.31 104 VAL A N 1
ATOM 814 C CA . VAL A 1 104 ? 6.257 -9.894 -3.761 1.00 93.31 104 VAL A CA 1
ATOM 815 C C . VAL A 1 104 ? 5.593 -10.709 -2.651 1.00 93.31 104 VAL A C 1
ATOM 817 O O . VAL A 1 104 ? 5.388 -10.193 -1.557 1.00 93.31 104 VAL A O 1
ATOM 820 N N . ASP A 1 105 ? 5.372 -12.000 -2.897 1.00 93.06 105 ASP A N 1
ATOM 821 C CA . ASP A 1 105 ? 4.812 -12.959 -1.943 1.00 93.06 105 ASP A CA 1
ATOM 822 C C . ASP A 1 105 ? 5.533 -12.927 -0.579 1.00 93.06 105 ASP A C 1
ATOM 824 O O . ASP A 1 105 ? 4.899 -12.865 0.474 1.00 93.06 105 ASP A O 1
ATOM 828 N N . ALA A 1 106 ? 6.870 -12.946 -0.583 1.00 93.44 106 ALA A N 1
ATOM 829 C CA . ALA A 1 106 ? 7.666 -12.943 0.643 1.00 93.44 106 ALA A CA 1
ATOM 830 C C . ALA A 1 106 ? 7.556 -11.625 1.430 1.00 93.44 106 ALA A C 1
ATOM 832 O O . ALA A 1 106 ? 7.612 -11.637 2.663 1.00 93.44 106 ALA A O 1
ATOM 833 N N . ILE A 1 107 ? 7.424 -10.492 0.735 1.00 94.12 107 ILE A N 1
ATOM 834 C CA . ILE A 1 107 ? 7.229 -9.175 1.354 1.00 94.12 107 ILE A CA 1
ATOM 835 C C . ILE A 1 107 ? 5.826 -9.089 1.960 1.00 94.12 107 ILE A C 1
ATOM 837 O O . ILE A 1 107 ? 5.681 -8.685 3.117 1.00 94.12 107 ILE A O 1
ATOM 841 N N . GLU A 1 108 ? 4.802 -9.516 1.216 1.00 95.00 108 GLU A N 1
ATOM 842 C CA . GLU A 1 108 ? 3.419 -9.552 1.694 1.00 95.00 108 GLU A CA 1
ATOM 843 C C . GLU A 1 108 ? 3.287 -10.415 2.951 1.00 95.00 108 GLU A C 1
ATOM 845 O O . GLU A 1 108 ? 2.749 -9.949 3.955 1.00 95.00 108 GLU A O 1
ATOM 850 N N . ASP A 1 109 ? 3.839 -11.633 2.941 1.00 94.44 109 ASP A N 1
ATOM 851 C CA . ASP A 1 109 ? 3.803 -12.552 4.083 1.00 94.44 109 ASP A CA 1
ATOM 852 C C . ASP A 1 109 ? 4.438 -11.928 5.342 1.00 94.44 109 ASP A C 1
ATOM 854 O O . ASP A 1 109 ? 3.894 -12.035 6.450 1.00 94.44 109 ASP A O 1
ATOM 858 N N . GLN A 1 110 ? 5.569 -11.230 5.189 1.00 95.06 110 GLN A N 1
ATOM 859 C CA . GLN A 1 110 ? 6.240 -10.548 6.299 1.00 95.06 110 GLN A CA 1
ATOM 860 C C . GLN A 1 110 ? 5.407 -9.392 6.856 1.00 95.06 110 GLN A C 1
ATOM 862 O O . GLN A 1 110 ? 5.252 -9.274 8.073 1.00 95.06 110 GLN A O 1
ATOM 867 N N . ILE A 1 111 ? 4.842 -8.549 5.992 1.00 95.69 111 ILE A N 1
ATOM 868 C CA . ILE A 1 111 ? 4.035 -7.404 6.423 1.00 95.69 111 ILE A CA 1
ATOM 869 C C . ILE A 1 111 ? 2.704 -7.865 7.028 1.00 95.69 111 ILE A C 1
ATOM 871 O O . ILE A 1 111 ? 2.276 -7.319 8.042 1.00 95.69 111 ILE A O 1
ATOM 875 N N . ILE A 1 112 ? 2.077 -8.908 6.481 1.00 95.06 112 ILE A N 1
ATOM 876 C CA . ILE A 1 112 ? 0.875 -9.526 7.057 1.00 95.06 112 ILE A CA 1
ATOM 877 C C . ILE A 1 112 ? 1.173 -10.081 8.451 1.00 95.06 112 ILE A C 1
ATOM 879 O O . ILE A 1 112 ? 0.346 -9.948 9.354 1.00 95.06 112 ILE A O 1
ATOM 883 N N . THR A 1 113 ? 2.347 -10.685 8.644 1.00 95.31 113 THR A N 1
ATOM 884 C CA . THR A 1 113 ? 2.783 -11.157 9.965 1.00 95.31 113 THR A CA 1
ATOM 885 C C . THR A 1 113 ? 2.912 -9.990 10.941 1.00 95.31 113 THR A C 1
ATOM 887 O O . THR A 1 113 ? 2.341 -10.045 12.025 1.00 95.31 113 THR A O 1
ATOM 890 N N . ILE A 1 114 ? 3.559 -8.893 10.531 1.00 95.44 114 ILE A N 1
ATOM 891 C CA . ILE A 1 114 ? 3.643 -7.665 11.336 1.00 95.44 114 ILE A CA 1
ATOM 892 C C . ILE A 1 114 ? 2.245 -7.157 11.697 1.00 95.44 114 ILE A C 1
ATOM 894 O O . ILE A 1 114 ? 1.990 -6.854 12.858 1.00 95.44 114 ILE A O 1
ATOM 898 N N . LEU A 1 115 ? 1.337 -7.086 10.725 1.00 94.69 115 LEU A N 1
ATOM 899 C CA . LEU A 1 115 ? -0.011 -6.565 10.921 1.00 94.69 115 LEU A CA 1
ATOM 900 C C . LEU A 1 115 ? -0.792 -7.395 11.946 1.00 94.69 115 LEU A C 1
ATOM 902 O O . LEU A 1 115 ? -1.405 -6.822 12.838 1.00 94.69 115 LEU A O 1
ATOM 906 N N . LYS A 1 116 ? -0.703 -8.728 11.878 1.00 94.75 116 LYS A N 1
ATOM 907 C CA . LYS A 1 116 ? -1.316 -9.636 12.863 1.00 94.75 116 LYS A CA 1
ATOM 908 C C . LYS A 1 116 ? -0.739 -9.491 14.271 1.00 94.75 116 LYS A C 1
ATOM 910 O O . LYS A 1 116 ? -1.429 -9.806 15.233 1.00 94.75 116 LYS A O 1
ATOM 915 N N . GLU A 1 117 ? 0.519 -9.075 14.395 1.00 95.12 117 GLU A N 1
ATOM 916 C CA . GLU A 1 117 ? 1.172 -8.885 15.692 1.00 95.12 117 GLU A CA 1
ATOM 917 C C . GLU A 1 117 ? 0.838 -7.540 16.341 1.00 95.12 117 GLU A C 1
ATOM 919 O O . GLU A 1 117 ? 0.757 -7.471 17.565 1.00 95.12 117 GLU A O 1
ATOM 924 N N . VAL A 1 118 ? 0.708 -6.467 15.550 1.00 95.88 118 VAL A N 1
ATOM 925 C CA . VAL A 1 118 ? 0.627 -5.096 16.092 1.00 95.88 118 VAL A CA 1
ATOM 926 C C . VAL A 1 118 ? -0.747 -4.450 15.978 1.00 95.88 118 VAL A C 1
ATOM 928 O O . VAL A 1 118 ? -1.040 -3.553 16.763 1.00 95.88 118 VAL A O 1
ATOM 931 N N . VAL A 1 119 ? -1.578 -4.870 15.021 1.00 94.44 119 VAL A N 1
ATOM 932 C CA . VAL A 1 119 ? -2.924 -4.315 14.846 1.00 94.44 119 VAL A CA 1
ATOM 933 C C . VAL A 1 119 ? -3.911 -5.167 15.641 1.00 94.44 119 VAL A C 1
ATOM 935 O O . VAL A 1 119 ? -3.985 -6.378 15.406 1.00 94.44 119 VAL A O 1
ATOM 938 N N . PRO A 1 120 ? -4.6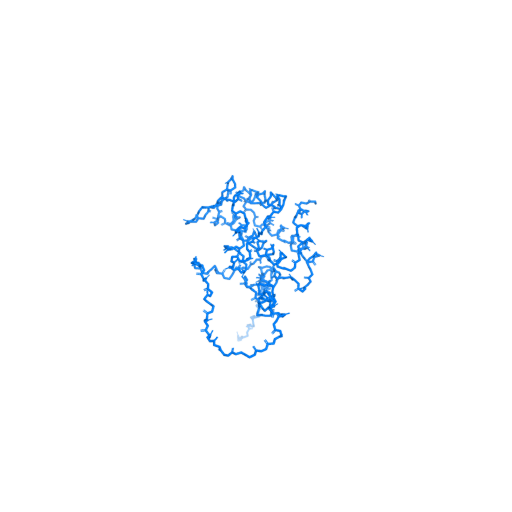90 -4.569 16.560 1.00 93.62 120 PRO A N 1
ATOM 939 C CA . PRO A 1 120 ? -5.709 -5.297 17.297 1.00 93.62 120 PRO A CA 1
ATOM 940 C C . PRO A 1 120 ? -6.728 -5.959 16.366 1.00 93.62 120 PRO A C 1
ATOM 942 O O . PRO A 1 120 ? -7.075 -5.431 15.306 1.00 93.62 120 PRO A O 1
ATOM 945 N N . SER A 1 121 ? -7.233 -7.122 16.775 1.00 90.81 121 SER A N 1
ATOM 946 C CA . SER A 1 121 ? -8.155 -7.929 15.968 1.00 90.81 121 SER A CA 1
ATOM 947 C C . SER A 1 121 ? -9.418 -7.173 15.554 1.00 90.81 121 SER A C 1
ATOM 949 O O . SER A 1 121 ? -9.937 -7.382 14.466 1.00 90.81 121 SER A O 1
ATOM 951 N N . GLU A 1 122 ? -9.879 -6.264 16.405 1.00 91.75 122 GLU A N 1
ATOM 952 C CA . GLU A 1 122 ? -11.068 -5.435 16.273 1.00 91.75 122 GLU A CA 1
ATOM 953 C C . GLU A 1 122 ? -10.891 -4.257 15.308 1.00 91.75 122 GLU A C 1
ATOM 955 O O . GLU A 1 122 ? -11.892 -3.745 14.806 1.00 91.75 122 GLU A O 1
ATOM 960 N N . GLU A 1 123 ? -9.643 -3.890 15.001 1.00 91.44 123 GLU A N 1
ATOM 961 C CA . GLU A 1 123 ? -9.266 -2.837 14.053 1.00 91.44 123 GLU A CA 1
ATOM 962 C C . GLU A 1 123 ? -8.629 -3.408 12.773 1.00 91.44 123 GLU A C 1
ATOM 964 O O . GLU A 1 123 ? -8.067 -2.662 11.979 1.00 91.44 123 GLU A O 1
ATOM 969 N N . SER A 1 124 ? -8.690 -4.720 12.531 1.00 93.88 124 SER A N 1
ATOM 970 C CA . SER A 1 124 ? -7.956 -5.379 11.439 1.00 93.88 124 SER A CA 1
ATOM 971 C C . SER A 1 124 ? -8.628 -5.284 10.054 1.00 93.88 124 SER A C 1
ATOM 973 O O . SER A 1 124 ? -8.733 -6.272 9.322 1.00 93.88 124 SER A O 1
ATOM 975 N N . PHE A 1 125 ? -9.078 -4.088 9.660 1.00 95.44 125 PHE A N 1
ATOM 976 C CA . PHE A 1 125 ? -9.767 -3.820 8.386 1.00 95.44 125 PHE A CA 1
ATOM 977 C C . PHE A 1 125 ? -9.046 -4.422 7.172 1.00 95.44 125 PHE A C 1
ATOM 979 O O . PHE A 1 125 ? -9.673 -5.040 6.310 1.00 95.44 125 PHE A O 1
ATOM 986 N N . PHE A 1 126 ? -7.717 -4.297 7.131 1.00 95.12 126 PHE A N 1
ATOM 987 C CA . PHE A 1 126 ? -6.892 -4.838 6.058 1.00 95.12 126 PHE A CA 1
ATOM 988 C C . PHE A 1 126 ? -7.108 -6.345 5.880 1.00 95.12 126 PHE A C 1
ATOM 990 O O . PHE A 1 126 ? -7.412 -6.783 4.770 1.00 95.12 126 PHE A O 1
ATOM 997 N N . LEU A 1 127 ? -7.006 -7.142 6.953 1.00 93.31 127 LEU A N 1
ATOM 998 C CA . LEU A 1 127 ? -7.124 -8.604 6.861 1.00 93.31 127 LEU A CA 1
ATOM 999 C C . LEU A 1 127 ? -8.506 -9.027 6.373 1.00 93.31 127 LEU A C 1
ATOM 1001 O O . LEU A 1 127 ? -8.613 -9.969 5.590 1.00 93.31 127 LEU A O 1
ATOM 1005 N N . HIS A 1 128 ? -9.544 -8.300 6.781 1.00 92.94 128 HIS A N 1
ATOM 1006 C CA . HIS A 1 128 ? -10.914 -8.570 6.357 1.00 92.94 128 HIS A CA 1
ATOM 1007 C C . HIS A 1 128 ? -11.199 -8.149 4.911 1.00 92.94 128 HIS A C 1
ATOM 1009 O O . HIS A 1 128 ? -12.140 -8.660 4.311 1.00 92.94 128 HIS A O 1
ATOM 1015 N N . SER A 1 129 ? -10.361 -7.295 4.318 1.00 92.12 129 SER A N 1
ATOM 1016 C CA . SER A 1 129 ? -10.445 -6.929 2.900 1.00 92.12 129 SER A CA 1
ATOM 1017 C C . SER A 1 129 ? -9.653 -7.843 1.953 1.00 92.12 129 SER A C 1
ATOM 1019 O O . SER A 1 129 ? -9.871 -7.801 0.743 1.00 92.12 129 SER A O 1
ATOM 1021 N N . LEU A 1 130 ? -8.751 -8.691 2.469 1.00 87.94 130 LEU A N 1
ATOM 1022 C CA . LEU A 1 130 ? -7.824 -9.492 1.653 1.00 87.94 130 LEU A CA 1
ATOM 1023 C C . LEU A 1 130 ? -8.514 -10.460 0.680 1.00 87.94 130 LEU A C 1
ATOM 1025 O O . LEU A 1 130 ? -7.953 -10.773 -0.371 1.00 87.94 130 LEU A O 1
ATOM 1029 N N . GLU A 1 131 ? -9.695 -10.978 1.029 1.00 77.31 131 GLU A N 1
ATOM 1030 C CA . GLU A 1 131 ? -10.347 -12.015 0.223 1.00 77.31 131 GLU A CA 1
ATOM 1031 C C . GLU A 1 131 ? -11.135 -11.460 -0.967 1.00 77.31 131 GLU A C 1
ATOM 1033 O O . GLU A 1 131 ? -11.087 -12.033 -2.058 1.00 77.31 131 GLU A O 1
ATOM 1038 N N . SER A 1 132 ? -11.865 -10.361 -0.771 1.00 82.88 132 SER A N 1
ATOM 1039 C CA . SER A 1 132 ? -12.738 -9.778 -1.797 1.00 82.88 132 SER A CA 1
ATOM 1040 C C . SER A 1 132 ? -12.226 -8.463 -2.377 1.00 82.88 132 SER A C 1
ATOM 1042 O O . SER A 1 132 ? -12.775 -8.006 -3.380 1.00 82.88 132 SER A O 1
ATOM 1044 N N . GLY A 1 133 ? -11.209 -7.854 -1.764 1.00 85.19 133 GLY A N 1
ATOM 1045 C CA . GLY A 1 133 ? -10.802 -6.474 -2.031 1.00 85.19 133 GLY A CA 1
ATOM 1046 C C . GLY A 1 133 ? -11.785 -5.432 -1.500 1.00 85.19 133 GLY A C 1
ATOM 1047 O O . GLY A 1 133 ? -11.741 -4.280 -1.913 1.00 85.19 133 GLY A O 1
ATOM 1048 N N . SER A 1 134 ? -12.691 -5.834 -0.609 1.00 88.31 134 SER A N 1
ATOM 1049 C CA . SER A 1 134 ? -13.714 -4.981 -0.009 1.00 88.31 134 SER A CA 1
ATOM 1050 C C . SER A 1 134 ? -13.969 -5.409 1.431 1.00 88.31 134 SER A C 1
ATOM 1052 O O . SER A 1 134 ? -13.751 -6.566 1.780 1.00 88.31 134 SER A O 1
ATOM 1054 N N . LEU A 1 135 ? -14.482 -4.509 2.265 1.00 90.44 135 LEU A N 1
ATOM 1055 C CA . LEU A 1 135 ? -14.871 -4.872 3.626 1.00 90.44 135 LEU A CA 1
ATOM 1056 C C . LEU A 1 135 ? -16.199 -5.657 3.637 1.00 90.44 135 LEU A C 1
ATOM 1058 O O . LEU A 1 135 ? -17.129 -5.286 2.915 1.00 90.44 135 LEU A O 1
ATOM 1062 N N . PRO A 1 136 ? -16.324 -6.721 4.453 1.00 91.75 136 PRO A N 1
ATOM 1063 C CA . PRO A 1 136 ? -17.615 -7.326 4.776 1.00 91.75 136 PRO A CA 1
ATOM 1064 C C . PRO A 1 136 ? -18.535 -6.335 5.502 1.00 91.75 136 PRO A C 1
ATOM 1066 O O . PRO A 1 136 ? -18.051 -5.408 6.149 1.00 91.75 136 PRO A O 1
ATOM 1069 N N . GLN A 1 137 ? -19.853 -6.560 5.456 1.00 90.00 137 GLN A N 1
ATOM 1070 C CA . GLN A 1 137 ? -20.854 -5.642 6.025 1.00 90.00 137 GLN A CA 1
ATOM 1071 C C . GLN A 1 137 ? -20.571 -5.264 7.491 1.00 90.00 137 GLN A C 1
ATOM 1073 O O . GLN A 1 137 ? -20.600 -4.085 7.832 1.00 90.00 137 GLN A O 1
ATOM 1078 N N . GLU A 1 138 ? -20.202 -6.236 8.333 1.00 91.81 138 GLU A N 1
ATOM 1079 C CA . GLU A 1 138 ? -19.864 -5.991 9.747 1.00 91.81 138 GLU A CA 1
ATOM 1080 C C . GLU A 1 138 ? -18.690 -5.002 9.922 1.00 91.81 138 GLU A C 1
ATOM 1082 O O . GLU A 1 138 ? -18.625 -4.249 10.891 1.00 91.81 138 GLU A O 1
ATOM 1087 N N . TRP A 1 139 ? -17.752 -4.986 8.971 1.00 93.94 139 TRP A N 1
ATOM 1088 C CA . TRP A 1 139 ? -16.582 -4.110 8.982 1.00 93.94 139 TRP A CA 1
ATOM 1089 C C . TRP A 1 139 ? -16.878 -2.753 8.362 1.00 93.94 139 TRP A C 1
ATOM 1091 O O . TRP A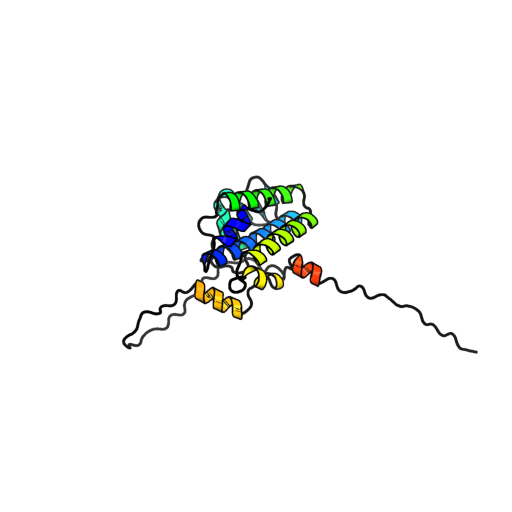 1 139 ? -16.274 -1.761 8.766 1.00 93.94 139 TRP A O 1
ATOM 1101 N N . VAL A 1 140 ? -17.822 -2.695 7.420 1.00 92.62 140 VAL A N 1
ATOM 1102 C CA . VAL A 1 140 ? -18.331 -1.432 6.877 1.00 92.62 140 VAL A CA 1
ATOM 1103 C C . VAL A 1 140 ? -18.982 -0.611 7.986 1.00 92.62 140 VAL A C 1
ATOM 1105 O O . VAL A 1 140 ? -18.704 0.576 8.089 1.00 92.62 140 VAL A O 1
ATOM 1108 N N . GLU A 1 141 ? -19.778 -1.221 8.863 1.00 91.38 141 GLU A N 1
ATOM 1109 C CA . GLU A 1 141 ? -20.414 -0.513 9.985 1.00 91.38 141 GLU A CA 1
ATOM 1110 C C . GLU A 1 141 ? -19.382 0.057 10.967 1.00 91.38 141 GLU A C 1
ATOM 1112 O O . GLU A 1 141 ? -19.447 1.233 11.323 1.00 91.38 141 GLU A O 1
ATOM 1117 N N . LYS A 1 142 ? -18.362 -0.734 11.327 1.00 92.56 142 LYS A N 1
ATOM 1118 C CA . LYS A 1 142 ? -17.235 -0.258 12.148 1.00 92.56 142 LYS A CA 1
ATOM 1119 C C . LYS A 1 142 ? -16.477 0.889 11.486 1.00 92.56 142 LYS A C 1
ATOM 1121 O O . LYS A 1 142 ? -16.098 1.847 12.148 1.00 92.56 142 LYS A O 1
ATOM 1126 N N . MET A 1 143 ? -16.244 0.786 10.179 1.00 93.75 143 MET A N 1
ATOM 1127 C CA . MET A 1 143 ? -15.591 1.829 9.396 1.00 93.75 143 MET A CA 1
ATOM 1128 C C . MET A 1 143 ? -16.426 3.115 9.396 1.00 93.75 143 MET A C 1
ATOM 1130 O O . MET A 1 143 ? -15.884 4.193 9.620 1.00 93.75 143 MET A O 1
ATOM 1134 N N . LEU A 1 144 ? -17.741 3.011 9.186 1.00 92.06 144 LEU A N 1
ATOM 1135 C CA . LEU A 1 144 ? -18.650 4.156 9.205 1.00 92.06 144 LEU A CA 1
ATOM 1136 C C . LEU A 1 144 ? -18.684 4.831 10.576 1.00 92.06 144 LEU A C 1
ATOM 1138 O O . LEU A 1 144 ? -18.641 6.052 10.623 1.00 92.06 144 LEU A O 1
ATOM 1142 N N . ALA A 1 145 ? -18.662 4.069 11.671 1.00 91.38 145 ALA A N 1
ATOM 1143 C CA . ALA A 1 145 ? -18.576 4.623 13.025 1.00 91.38 145 ALA A CA 1
ATOM 1144 C C . ALA A 1 145 ? -17.273 5.407 13.290 1.00 91.38 145 ALA A C 1
ATOM 1146 O O . ALA A 1 145 ? -17.234 6.262 14.170 1.00 91.38 145 ALA A O 1
ATOM 1147 N N . LEU A 1 146 ? -16.196 5.132 12.543 1.00 91.44 146 LEU A N 1
ATOM 1148 C CA . LEU A 1 146 ? -14.949 5.907 12.609 1.00 91.44 146 LEU A CA 1
ATOM 1149 C C . LEU A 1 146 ? -14.969 7.154 11.716 1.00 91.44 146 LEU A C 1
ATOM 1151 O O . LEU A 1 146 ? -14.238 8.105 11.987 1.00 91.44 146 LEU A O 1
ATOM 1155 N N . LEU A 1 147 ? -15.746 7.127 10.632 1.00 89.50 147 LEU A N 1
ATOM 1156 C CA . LEU A 1 147 ? -15.847 8.217 9.656 1.00 89.50 147 LEU A CA 1
ATOM 1157 C C . LEU A 1 147 ? -16.907 9.248 10.041 1.00 89.50 147 LEU A C 1
ATOM 1159 O O . LEU A 1 147 ? -16.746 10.436 9.778 1.00 89.50 147 LEU A O 1
ATOM 1163 N N . LEU A 1 148 ? -17.992 8.787 10.650 1.00 86.06 148 LEU A N 1
ATOM 1164 C CA . LEU A 1 148 ? -19.075 9.606 11.155 1.00 86.06 148 LEU A CA 1
ATOM 1165 C C . LEU A 1 148 ? -18.869 9.711 12.666 1.00 86.06 148 LEU A C 1
ATOM 1167 O O . LEU A 1 148 ? -19.171 8.749 13.373 1.00 86.06 148 LEU A O 1
ATOM 1171 N N . PRO A 1 149 ? -18.310 10.816 13.187 1.00 66.00 149 PRO A N 1
ATOM 1172 C CA . PRO A 1 149 ? -18.308 11.019 14.625 1.00 66.00 149 PRO A CA 1
ATOM 1173 C C . PRO A 1 149 ? -19.762 10.962 15.103 1.00 66.00 149 PRO A C 1
ATOM 1175 O O . PRO A 1 149 ? -20.615 11.667 14.570 1.00 66.00 149 PRO A O 1
ATOM 1178 N N . ASN A 1 150 ? -20.057 10.082 16.061 1.00 53.81 150 ASN A N 1
ATOM 1179 C CA . ASN A 1 150 ? -21.370 10.039 16.692 1.00 53.81 150 ASN A CA 1
ATOM 1180 C C . ASN A 1 150 ? -21.685 11.441 17.233 1.00 53.81 150 ASN A C 1
ATOM 1182 O O . ASN A 1 150 ? -21.007 11.906 18.151 1.00 53.81 150 ASN A O 1
ATOM 1186 N N . ASP A 1 151 ? -22.720 12.090 16.702 1.00 48.00 151 ASP A N 1
ATOM 1187 C CA . ASP A 1 151 ? -23.323 13.305 17.263 1.00 48.00 151 ASP A CA 1
ATOM 1188 C C . ASP A 1 151 ? -24.054 12.987 18.588 1.00 48.00 151 ASP A C 1
ATOM 1190 O O . ASP A 1 151 ? -25.205 13.354 18.816 1.00 48.00 151 ASP A O 1
ATOM 1194 N N . GLU A 1 152 ? -23.400 12.287 19.514 1.00 47.97 152 GLU A N 1
ATOM 1195 C CA . GLU A 1 152 ? -23.918 12.044 20.858 1.00 47.97 152 GLU A CA 1
ATOM 1196 C C . GLU A 1 152 ? -23.561 13.211 21.785 1.00 47.97 152 GLU A C 1
ATOM 1198 O O . GLU A 1 152 ? -22.844 13.059 22.765 1.00 47.97 152 GLU A O 1
ATOM 1203 N N . HIS A 1 153 ? -24.084 14.398 21.459 1.00 40.47 153 HIS A N 1
ATOM 1204 C CA . HIS A 1 153 ? -24.446 15.445 22.422 1.00 40.47 153 HIS A CA 1
ATOM 1205 C C . HIS A 1 153 ? -25.388 16.478 21.780 1.00 40.47 153 HIS A C 1
ATOM 1207 O O . HIS A 1 153 ? -25.080 17.659 21.668 1.00 40.47 153 HIS A O 1
ATOM 1213 N N . THR A 1 154 ? -26.599 16.054 21.420 1.00 38.25 154 THR A N 1
ATOM 1214 C CA . THR A 1 154 ? -27.774 16.945 21.434 1.00 38.25 154 THR A CA 1
ATOM 1215 C C . THR A 1 154 ? -28.950 16.247 22.112 1.00 38.25 154 THR A C 1
ATOM 1217 O O . THR A 1 154 ? -29.959 15.887 21.516 1.00 38.25 154 THR A O 1
ATOM 1220 N N . SER A 1 155 ? -28.834 16.090 23.431 1.00 40.72 155 SER A N 1
ATOM 1221 C CA . SER A 1 155 ? -30.015 16.013 24.287 1.00 40.72 155 SER A CA 1
ATOM 1222 C C . SER A 1 155 ? -30.647 17.403 24.348 1.00 40.72 155 SER A C 1
ATOM 1224 O O . SER A 1 155 ? -30.181 18.244 25.109 1.00 40.72 155 SER A O 1
ATOM 1226 N N . HIS A 1 156 ? -31.657 17.651 23.513 1.00 36.59 156 HIS A N 1
ATOM 1227 C CA . HIS A 1 156 ? -32.967 18.213 23.872 1.00 36.59 156 HIS A CA 1
ATOM 1228 C C . HIS A 1 156 ? -33.669 18.872 22.676 1.00 36.59 156 HIS A C 1
ATOM 1230 O O . HIS A 1 156 ? -33.072 19.600 21.890 1.00 36.59 156 HIS A O 1
ATOM 1236 N N . THR A 1 157 ? -34.992 18.676 22.678 1.00 32.59 157 THR A N 1
ATOM 1237 C CA . THR A 1 157 ? -36.051 19.431 21.986 1.00 32.59 157 THR A CA 1
ATOM 1238 C C . THR A 1 157 ? -36.197 19.232 20.477 1.00 32.59 157 THR A C 1
ATOM 1240 O O . THR A 1 157 ? -35.543 19.867 19.664 1.00 32.59 157 THR A O 1
ATOM 1243 N N . SER A 1 158 ? -37.145 18.345 20.153 1.00 43.09 158 SER A N 1
ATOM 1244 C CA . SER A 1 158 ? -38.182 18.511 19.127 1.00 43.09 158 SER A CA 1
ATOM 1245 C C . SER A 1 158 ? -38.145 19.822 18.336 1.00 43.09 158 SER A C 1
ATOM 1247 O O . SER A 1 158 ? -38.494 20.860 18.889 1.00 43.09 158 SER A O 1
ATOM 1249 N N . ASP A 1 159 ? -37.870 19.732 17.037 1.00 33.97 159 ASP A N 1
ATOM 1250 C CA . ASP A 1 159 ? -38.786 20.249 16.021 1.00 33.97 159 ASP A CA 1
ATOM 1251 C C . ASP A 1 159 ? -38.457 19.689 14.634 1.00 33.97 159 ASP A C 1
ATOM 1253 O O . ASP A 1 159 ? -37.316 19.379 14.299 1.00 33.97 159 ASP A O 1
ATOM 1257 N N . ALA A 1 160 ? -39.515 19.496 13.855 1.00 46.31 160 ALA A N 1
ATOM 1258 C CA . ALA A 1 160 ? -39.491 18.961 12.507 1.00 46.31 160 ALA A CA 1
ATOM 1259 C C . ALA A 1 160 ? -38.793 19.912 11.523 1.00 46.31 160 ALA A C 1
ATOM 1261 O O . ALA A 1 160 ? -39.103 21.101 11.519 1.00 46.31 160 ALA A O 1
ATOM 1262 N N . SER A 1 161 ? -37.938 19.392 10.634 1.00 37.47 161 SER A N 1
ATOM 1263 C CA . SER A 1 161 ? -37.933 19.702 9.187 1.00 37.47 161 SER A CA 1
ATOM 1264 C C . SER A 1 161 ? -36.730 19.102 8.444 1.00 37.47 161 SER A C 1
ATOM 1266 O O . SER A 1 161 ? -35.609 19.080 8.938 1.00 37.47 161 SER A O 1
ATOM 1268 N N . ASP A 1 162 ? -37.036 18.667 7.221 1.00 33.03 162 ASP A N 1
ATOM 1269 C CA . ASP A 1 162 ? -36.184 18.489 6.044 1.00 33.03 162 ASP A CA 1
ATOM 1270 C C . ASP A 1 162 ? -35.104 17.398 6.015 1.00 33.03 162 ASP A C 1
ATOM 1272 O O . ASP A 1 162 ? -33.914 17.588 6.264 1.00 33.03 162 ASP A O 1
ATOM 1276 N N . GLU A 1 163 ? -35.554 16.250 5.497 1.00 42.28 163 GLU A N 1
ATOM 1277 C CA . GLU A 1 163 ? -34.745 15.314 4.727 1.00 42.28 163 GLU A CA 1
ATOM 1278 C C . GLU A 1 163 ? -33.957 16.039 3.623 1.00 42.28 163 GLU A C 1
ATOM 1280 O O . GLU A 1 163 ? -34.513 16.547 2.647 1.00 42.28 163 GLU A O 1
ATOM 1285 N N . THR A 1 164 ? -32.631 15.989 3.710 1.00 37.28 164 THR A N 1
ATOM 1286 C CA . THR A 1 164 ? -31.774 16.077 2.527 1.00 37.28 164 THR A CA 1
ATOM 1287 C C . THR A 1 164 ? -30.947 14.797 2.436 1.00 37.28 164 THR A C 1
ATOM 1289 O O . THR A 1 164 ? -30.216 14.466 3.370 1.00 37.28 164 THR A O 1
ATOM 1292 N N . PRO A 1 165 ? -31.044 14.024 1.339 1.00 38.31 165 PRO A N 1
ATOM 1293 C CA . PRO A 1 165 ? -30.219 12.841 1.182 1.00 38.31 165 PRO A CA 1
ATOM 1294 C C . PRO A 1 165 ? -28.777 13.291 0.942 1.00 38.31 165 PRO A C 1
ATOM 1296 O O . PRO A 1 165 ? -28.473 13.934 -0.068 1.00 38.31 165 PRO A O 1
ATOM 1299 N N . SER A 1 166 ? -27.895 12.952 1.884 1.00 36.03 166 SER A N 1
ATOM 1300 C CA . SER A 1 166 ? -26.452 13.146 1.760 1.00 36.03 166 SER A CA 1
ATOM 1301 C C . SER A 1 166 ? -25.960 12.418 0.510 1.00 36.03 166 SER A C 1
ATOM 1303 O O . SER A 1 166 ? -25.902 11.187 0.444 1.00 36.03 166 SER A O 1
ATOM 1305 N N . LYS A 1 167 ? -25.678 13.191 -0.541 1.00 38.59 167 LYS A N 1
ATOM 1306 C CA . LYS A 1 167 ? -25.113 12.688 -1.790 1.00 38.59 167 LYS A CA 1
ATOM 1307 C C . LYS A 1 167 ? -23.660 12.312 -1.532 1.00 38.59 167 LYS A C 1
ATOM 1309 O O . LYS A 1 167 ? -22.777 13.162 -1.593 1.00 38.59 167 LYS A O 1
ATOM 1314 N N . LEU A 1 168 ? -23.436 11.023 -1.293 1.00 37.28 168 LEU A N 1
ATOM 1315 C CA . LEU A 1 168 ? -22.163 10.342 -1.512 1.00 37.28 168 LEU A CA 1
ATOM 1316 C C . LEU A 1 168 ? -21.598 10.782 -2.871 1.00 37.28 168 LEU A C 1
ATOM 1318 O O . LEU A 1 168 ? -22.114 10.410 -3.928 1.00 37.28 168 LEU A O 1
ATOM 1322 N N . VAL A 1 169 ? -20.563 11.622 -2.848 1.00 38.62 169 VAL A N 1
ATOM 1323 C CA . VAL A 1 169 ? -19.851 12.046 -4.056 1.00 38.62 169 VAL A CA 1
ATOM 1324 C C . VAL A 1 169 ? -18.974 10.881 -4.488 1.00 38.62 169 VAL A C 1
ATOM 1326 O O . VAL A 1 169 ? -17.842 10.712 -4.044 1.00 38.62 169 VAL A O 1
ATOM 1329 N N . GLN A 1 170 ? -19.537 10.038 -5.345 1.00 39.25 170 GLN A N 1
ATOM 1330 C CA . GLN A 1 170 ? -18.823 8.954 -5.994 1.00 39.25 170 GLN A CA 1
ATOM 1331 C C . GLN A 1 170 ? -17.809 9.575 -6.965 1.00 39.25 170 GLN A C 1
ATOM 1333 O O . GLN A 1 170 ? -18.178 10.143 -7.995 1.00 39.25 170 GLN A O 1
ATOM 1338 N N . ALA A 1 171 ? -16.521 9.521 -6.620 1.00 43.09 171 ALA A N 1
ATOM 1339 C CA . ALA A 1 171 ? -15.462 9.901 -7.545 1.00 43.09 171 ALA A CA 1
ATOM 1340 C C . ALA A 1 171 ? -15.536 9.013 -8.800 1.00 43.09 171 ALA A C 1
ATOM 1342 O O . ALA A 1 171 ? -15.786 7.808 -8.711 1.00 43.09 171 ALA A O 1
ATOM 1343 N N . LEU A 1 172 ? -15.327 9.617 -9.974 1.00 33.72 172 LEU A N 1
ATOM 1344 C CA . LEU A 1 172 ? -15.264 8.919 -11.258 1.00 33.72 172 LEU A CA 1
ATOM 1345 C C . LEU A 1 172 ? -14.187 7.832 -11.189 1.00 33.72 172 LEU A C 1
ATOM 1347 O O . LEU A 1 172 ? -12.991 8.121 -11.169 1.00 33.72 172 LEU A O 1
ATOM 1351 N N . THR A 1 173 ? -14.629 6.582 -11.123 1.00 43.94 173 THR A N 1
ATOM 1352 C CA . THR A 1 173 ? -13.768 5.405 -11.058 1.00 43.94 173 THR A CA 1
ATOM 1353 C C . THR A 1 173 ? -13.735 4.723 -12.415 1.00 43.94 173 THR A C 1
ATOM 1355 O O . THR A 1 173 ? -14.749 4.567 -13.097 1.00 43.94 173 THR A O 1
ATOM 1358 N N . GLU A 1 174 ? -12.536 4.320 -12.821 1.00 45.03 174 GLU A N 1
ATOM 1359 C CA . GLU A 1 174 ? -12.371 3.365 -13.907 1.00 45.03 174 GLU A CA 1
ATOM 1360 C C . GLU A 1 174 ? -12.840 1.976 -13.471 1.00 45.03 174 GLU A C 1
ATOM 1362 O O . GLU A 1 174 ? -12.945 1.674 -12.283 1.00 45.03 174 GLU A O 1
ATOM 1367 N N . LYS A 1 175 ? -13.187 1.161 -14.471 1.00 34.19 175 LYS A N 1
ATOM 1368 C CA . LYS A 1 175 ? -13.908 -0.111 -14.339 1.00 34.19 175 LYS A CA 1
ATOM 1369 C C . LYS A 1 175 ? -13.380 -0.987 -13.191 1.00 34.19 175 LYS A C 1
ATOM 1371 O O . LYS A 1 175 ? -12.166 -1.088 -13.018 1.00 34.19 175 LYS A O 1
ATOM 1376 N N . PRO A 1 176 ? -14.280 -1.696 -12.483 1.00 36.84 176 PRO A N 1
ATOM 1377 C CA . PRO A 1 176 ? -13.929 -2.497 -11.320 1.00 36.84 176 PRO A CA 1
ATOM 1378 C C . PRO A 1 176 ? -12.843 -3.511 -11.677 1.00 36.84 176 PRO A C 1
ATOM 1380 O O . PRO A 1 176 ? -12.994 -4.333 -12.588 1.00 36.84 176 PRO A O 1
ATOM 1383 N N . ILE A 1 177 ? -11.735 -3.425 -10.945 1.00 43.97 177 ILE A N 1
ATOM 1384 C CA . ILE A 1 177 ? -10.629 -4.370 -11.005 1.00 43.97 177 ILE A CA 1
ATOM 1385 C C . ILE A 1 177 ? -11.212 -5.748 -10.663 1.00 43.97 177 ILE A C 1
ATOM 1387 O O . ILE A 1 177 ? -11.846 -5.932 -9.624 1.00 43.97 177 ILE A O 1
ATOM 1391 N N . LYS A 1 178 ? -11.070 -6.703 -11.593 1.00 41.28 178 LYS A N 1
ATOM 1392 C CA . LYS A 1 178 ? -11.461 -8.115 -11.426 1.00 41.28 178 LYS A CA 1
ATOM 1393 C C . LYS A 1 178 ? -11.061 -8.588 -10.026 1.00 41.28 178 LYS A C 1
ATOM 1395 O O . LYS A 1 178 ? -9.947 -8.285 -9.632 1.00 41.28 178 LYS A O 1
ATOM 1400 N N . LYS A 1 179 ? -11.919 -9.351 -9.331 1.00 46.22 179 LYS A N 1
ATOM 1401 C CA . LYS A 1 179 ? -11.660 -9.956 -8.004 1.00 46.22 179 LYS A CA 1
ATOM 1402 C C . LYS A 1 179 ? -10.211 -10.469 -7.909 1.00 46.22 179 LYS A C 1
ATOM 1404 O O . LYS A 1 179 ? -9.913 -11.560 -8.401 1.00 46.22 179 LYS A O 1
ATOM 1409 N N . ARG A 1 180 ? -9.310 -9.651 -7.357 1.00 53.09 180 ARG A N 1
ATOM 1410 C CA . ARG A 1 180 ? -7.875 -9.939 -7.269 1.00 53.09 180 ARG A CA 1
ATOM 1411 C C . ARG A 1 180 ? -7.629 -10.685 -5.977 1.00 53.09 180 ARG A C 1
ATOM 1413 O O . ARG A 1 180 ? -8.218 -10.398 -4.944 1.00 53.09 180 ARG A O 1
ATOM 1420 N N . THR A 1 181 ? -6.851 -11.743 -6.107 1.00 48.62 181 THR A N 1
ATOM 1421 C CA . THR A 1 181 ? -6.644 -12.737 -5.068 1.00 48.62 181 THR A CA 1
ATOM 1422 C C . THR A 1 181 ? -5.195 -12.558 -4.625 1.00 48.62 181 THR A C 1
ATOM 1424 O O . THR A 1 181 ? -4.312 -13.070 -5.308 1.00 48.62 181 THR A O 1
ATOM 1427 N N . LEU A 1 182 ? -4.956 -11.772 -3.566 1.00 58.31 182 LEU A N 1
ATOM 1428 C CA . LEU A 1 182 ? -3.617 -11.571 -2.989 1.00 58.31 182 LEU A CA 1
ATOM 1429 C C . LEU A 1 182 ? -2.992 -12.930 -2.621 1.00 58.31 182 LEU A C 1
ATOM 1431 O O . LEU A 1 182 ? -3.708 -13.922 -2.463 1.00 58.31 182 LEU A O 1
ATOM 1435 N N . SER A 1 183 ? -1.668 -13.014 -2.496 1.00 53.12 183 SER A N 1
ATOM 1436 C CA . SER A 1 183 ? -0.924 -14.280 -2.337 1.00 53.12 183 SER A CA 1
ATOM 1437 C C . SER A 1 183 ? -1.531 -15.253 -1.305 1.00 53.12 183 SER A C 1
ATOM 1439 O O . SER A 1 183 ? -1.656 -16.454 -1.569 1.00 53.12 183 SER A O 1
ATOM 1441 N N . LEU A 1 184 ? -2.039 -14.745 -0.176 1.00 47.94 184 LEU A N 1
ATOM 1442 C CA . LEU A 1 184 ? -2.702 -15.535 0.870 1.00 47.94 184 LEU A CA 1
ATOM 1443 C C . LEU A 1 184 ? -3.991 -16.237 0.395 1.00 47.94 184 LEU A C 1
ATOM 1445 O O . LEU A 1 184 ? -4.270 -17.374 0.785 1.00 47.94 184 LEU A O 1
ATOM 1449 N N . THR A 1 185 ? -4.764 -15.602 -0.486 1.00 47.34 185 THR A N 1
ATOM 1450 C CA . THR A 1 185 ? -5.924 -16.219 -1.137 1.00 47.34 185 THR A CA 1
ATOM 1451 C C . THR A 1 185 ? -5.548 -16.985 -2.410 1.00 47.34 185 THR A C 1
ATOM 1453 O O . THR A 1 185 ? -6.246 -17.940 -2.761 1.00 47.34 185 THR A O 1
ATOM 1456 N N . ARG A 1 186 ? -4.427 -16.654 -3.075 1.00 49.81 186 ARG A N 1
ATOM 1457 C CA . ARG A 1 186 ? -3.890 -17.418 -4.218 1.00 49.81 186 ARG A CA 1
ATOM 1458 C C . ARG A 1 186 ? -3.425 -18.806 -3.773 1.00 49.81 186 ARG A C 1
ATOM 1460 O O . ARG A 1 186 ? -3.813 -19.793 -4.390 1.00 49.81 186 ARG A O 1
ATOM 1467 N N . ARG A 1 187 ? -2.688 -18.895 -2.657 1.00 43.75 187 ARG A N 1
ATOM 1468 C CA . ARG A 1 187 ? -2.223 -20.162 -2.059 1.00 43.75 187 ARG A CA 1
ATOM 1469 C C . ARG A 1 187 ? -3.369 -21.024 -1.521 1.00 43.75 187 ARG A C 1
ATOM 1471 O O . ARG A 1 187 ? -3.302 -22.243 -1.613 1.00 43.75 187 ARG A O 1
ATOM 1478 N N . ARG A 1 188 ? -4.461 -20.424 -1.024 1.00 46.28 188 ARG A N 1
ATOM 1479 C CA . ARG A 1 188 ? -5.676 -21.169 -0.622 1.00 46.28 188 ARG A CA 1
ATOM 1480 C C . ARG A 1 188 ? -6.458 -21.761 -1.801 1.00 46.28 188 ARG A C 1
ATOM 1482 O O . ARG A 1 188 ? -7.226 -22.695 -1.594 1.00 46.28 188 ARG A O 1
ATOM 1489 N N . LYS A 1 189 ? -6.287 -21.229 -3.016 1.00 44.22 189 LYS A N 1
ATOM 1490 C CA . LYS A 1 189 ? -6.989 -21.680 -4.231 1.00 44.22 189 LYS A CA 1
ATOM 1491 C C . LYS A 1 189 ? -6.282 -22.802 -4.994 1.00 44.22 189 LYS A C 1
ATOM 1493 O O . LYS A 1 189 ? -6.818 -23.245 -6.009 1.00 44.22 189 LYS A O 1
ATOM 1498 N N . GLU A 1 190 ? -5.123 -23.279 -4.541 1.00 40.97 190 GLU A N 1
ATOM 1499 C CA . GLU A 1 190 ? -4.547 -24.509 -5.087 1.00 40.97 190 GLU A CA 1
ATOM 1500 C C . GLU A 1 190 ? -5.401 -25.710 -4.651 1.00 40.97 190 GLU A C 1
ATOM 1502 O O . GLU A 1 190 ? -5.212 -26.294 -3.585 1.00 40.97 190 GLU A O 1
ATOM 1507 N N . GLU A 1 191 ? -6.390 -26.066 -5.477 1.00 44.19 191 GLU A N 1
ATOM 1508 C CA . GLU A 1 191 ? -7.133 -27.316 -5.331 1.00 44.19 191 GLU A CA 1
ATOM 1509 C C . GLU A 1 191 ? -6.161 -28.511 -5.311 1.00 44.19 191 GLU A C 1
ATOM 1511 O O . GLU A 1 191 ? -5.197 -28.548 -6.089 1.00 44.19 191 GLU A O 1
ATOM 1516 N N . PRO A 1 192 ? -6.410 -29.538 -4.476 1.00 44.66 192 PRO A N 1
ATOM 1517 C CA . PRO A 1 192 ? -5.585 -30.733 -4.474 1.00 44.66 192 PRO A CA 1
ATOM 1518 C C . PRO A 1 192 ? -5.674 -31.385 -5.855 1.00 44.66 192 PRO A C 1
ATOM 1520 O O . PRO A 1 192 ? -6.744 -31.831 -6.276 1.00 44.66 192 PRO A O 1
ATOM 1523 N N . LYS A 1 193 ? -4.537 -31.449 -6.563 1.00 45.06 193 LYS A N 1
ATOM 1524 C CA . LYS A 1 193 ? -4.396 -32.154 -7.844 1.00 45.06 193 LYS A CA 1
ATOM 1525 C C . LYS A 1 193 ? -5.025 -33.543 -7.711 1.00 45.06 193 LYS A C 1
ATOM 1527 O O . LYS A 1 193 ? -4.461 -34.423 -7.057 1.00 45.06 193 LYS A O 1
ATOM 1532 N N . LYS A 1 194 ? -6.202 -33.739 -8.319 1.00 45.00 194 LYS A N 1
ATOM 1533 C CA . LYS A 1 194 ? -6.873 -35.040 -8.399 1.00 45.00 194 LYS A CA 1
ATOM 1534 C C . LYS A 1 194 ? -5.898 -36.029 -9.029 1.00 45.00 194 LYS A C 1
ATOM 1536 O O . LYS A 1 194 ? -5.634 -35.974 -10.228 1.00 45.00 194 LYS A O 1
ATOM 1541 N N . LYS A 1 195 ? -5.356 -36.934 -8.212 1.00 45.25 195 LYS A N 1
ATOM 1542 C CA . LYS A 1 195 ? -4.641 -38.120 -8.684 1.00 45.25 195 LYS A CA 1
ATOM 1543 C C . LYS A 1 195 ? -5.607 -38.905 -9.574 1.00 45.25 195 LYS A C 1
ATOM 1545 O O . LYS A 1 195 ? -6.583 -39.465 -9.081 1.00 45.25 195 LYS A O 1
ATOM 1550 N N . GLN A 1 196 ? -5.352 -38.923 -10.880 1.00 45.91 196 GLN A N 1
ATOM 1551 C CA . GLN A 1 196 ? -5.971 -39.878 -11.793 1.00 45.91 196 GLN A CA 1
ATOM 1552 C C . GLN A 1 196 ? -5.527 -41.287 -11.381 1.00 45.91 196 GLN A C 1
ATOM 1554 O O . GLN A 1 196 ? -4.423 -41.721 -11.694 1.00 45.91 196 GLN A O 1
ATOM 1559 N N . LEU A 1 197 ? -6.395 -42.001 -10.670 1.00 46.22 197 LEU A N 1
ATOM 1560 C CA . LEU A 1 197 ? -6.344 -43.455 -10.559 1.00 46.22 197 LEU A CA 1
ATOM 1561 C C . LEU A 1 197 ? -7.062 -44.044 -11.782 1.00 46.22 197 LEU A C 1
ATOM 1563 O O . LEU A 1 197 ? -8.248 -44.357 -11.734 1.00 46.22 197 LEU A O 1
ATOM 1567 N N . GLY A 1 198 ? -6.346 -44.159 -12.900 1.00 42.09 198 GLY A N 1
ATOM 1568 C CA . GLY A 1 198 ? -6.603 -45.215 -13.885 1.00 42.09 198 GLY A CA 1
ATOM 1569 C C . GLY A 1 198 ? -5.708 -46.412 -13.527 1.00 42.09 198 GLY A C 1
ATOM 1570 O O . GLY A 1 198 ? -4.628 -46.214 -12.990 1.00 42.09 198 GLY A O 1
ATOM 1571 N N . LEU A 1 199 ? -6.046 -47.681 -13.722 1.00 40.19 199 LEU A N 1
ATOM 1572 C CA . LEU A 1 199 ? -7.060 -48.342 -14.530 1.00 40.19 199 LEU A CA 1
ATOM 1573 C C . LEU A 1 199 ? -7.536 -49.585 -13.754 1.00 40.19 199 LEU A C 1
ATOM 1575 O O . LEU A 1 199 ? -6.718 -50.396 -13.330 1.00 40.19 199 LEU A O 1
ATOM 1579 N N . THR A 1 200 ? -8.843 -49.827 -13.685 1.00 49.84 200 THR A N 1
ATOM 1580 C CA . THR A 1 200 ? -9.374 -51.197 -13.611 1.00 49.84 200 THR A CA 1
ATOM 1581 C C . THR A 1 200 ? -10.004 -51.506 -14.960 1.00 49.84 200 THR A C 1
ATOM 1583 O O . THR A 1 200 ? -11.055 -50.973 -15.302 1.00 49.84 200 THR A O 1
ATOM 1586 N N . ARG A 1 201 ? -9.362 -52.364 -15.757 1.00 43.19 201 ARG A N 1
ATOM 1587 C CA . ARG A 1 201 ? -9.979 -52.936 -16.958 1.00 43.19 201 ARG A CA 1
ATOM 1588 C C . ARG A 1 201 ? -10.045 -54.449 -16.787 1.00 43.19 201 ARG A C 1
ATOM 1590 O O . ARG A 1 201 ? -9.077 -55.158 -17.036 1.00 43.19 201 ARG A O 1
ATOM 1597 N N . ARG A 1 202 ? -11.205 -54.924 -16.323 1.00 48.84 202 ARG A N 1
ATOM 1598 C CA . ARG A 1 202 ? -11.616 -56.328 -16.432 1.00 48.84 202 ARG A CA 1
ATOM 1599 C C . ARG A 1 202 ? -11.731 -56.674 -17.918 1.00 48.84 202 ARG A C 1
ATOM 1601 O O . ARG A 1 202 ? -12.463 -56.008 -18.645 1.00 48.84 202 ARG A O 1
ATOM 1608 N N . SER A 1 203 ? -11.031 -57.718 -18.341 1.00 41.16 203 SER A N 1
ATOM 1609 C CA . SER A 1 203 ? -11.298 -58.447 -19.578 1.00 41.16 203 SER A CA 1
ATOM 1610 C C . SER A 1 203 ? -11.939 -59.775 -19.181 1.00 41.16 203 SER A C 1
ATOM 1612 O O . SER A 1 203 ? -11.291 -60.601 -18.546 1.00 41.16 203 SER A O 1
ATOM 1614 N N . HIS A 1 204 ? -13.224 -59.940 -19.487 1.00 39.28 204 HIS A N 1
ATOM 1615 C CA . HIS A 1 204 ? -13.933 -61.218 -19.438 1.00 39.28 204 HIS A CA 1
ATOM 1616 C C . HIS A 1 204 ? -14.816 -61.306 -20.686 1.00 39.28 204 HIS A C 1
ATOM 1618 O O . HIS A 1 204 ? -15.776 -60.545 -20.808 1.00 39.28 204 HIS A O 1
ATOM 1624 N N . LYS A 1 205 ? -14.434 -62.202 -21.601 1.00 40.69 205 LYS A N 1
ATOM 1625 C CA . LYS A 1 205 ? -15.214 -62.967 -22.601 1.00 40.69 205 LYS A CA 1
ATOM 1626 C C . LYS A 1 205 ? -14.197 -63.477 -23.638 1.00 40.69 205 LYS A C 1
ATOM 1628 O O . LYS A 1 205 ? -13.343 -62.698 -24.042 1.00 40.69 205 LYS A O 1
ATOM 1633 N N . ALA A 1 206 ? -14.200 -64.725 -24.085 1.00 40.44 206 ALA A N 1
ATOM 1634 C CA . ALA A 1 206 ? -15.175 -65.809 -24.006 1.00 40.44 206 ALA A CA 1
ATOM 1635 C C . ALA A 1 206 ? -14.448 -67.144 -23.789 1.00 40.44 206 ALA A C 1
ATOM 1637 O O . ALA A 1 206 ? -13.236 -67.193 -24.098 1.00 40.44 206 ALA A O 1
#

Sequence (206 aa):
MEYTAIRSALSESKGLASLQLQNHLYGCFIIMEDIANEVLTYSDGILKGSNFTIDLNTKFSMIGLRYGFVMDTQLILSHPNPLYQSTWLSCFQNMSVKKDLSSVDAIEDQIITILKEVVPSEESFFLHSLESGSLPQEWVEKMLALLLPNDEHTSHTSDASDETPSKLVQALTEKPIKKRTLSLTRRRKEEPKKKQLGLTRRSHKA

pLDDT: mean 79.31, std 23.2, range [32.59, 98.0]

Secondary structure (DSSP, 8-state):
-TTHHHHHHHHH--HHHHHHHHHHHHHHHHHHHHHHTTSSEEETTEEE-SS-EEEHHHHGGGHHHHHSSS--GGGS--S--HHHHHHHHHHHHHHHHH--HHHHHHHHHHHHHHHHHHS-GGG-HHHHHTTTSS--HHHHHHHHHHHS--------------------------S-------HHHHHHT-----------------

Foldseek 3Di:
DQCVLLLVCCQVADQLLNQLSLLLVQLLLVLLLCLLVVQWADDPQWIDHPPDIDRCVPCSQCSSCARGLDNDPSSRNPPRDPVNSVSSSVSSVVCNVPSDVVVSLVVVVVSVVSNVVRPDPLSSQNVCCQQQSHHDPVVVVSNVCSVDPPPPPDPDDDDDDDDDPPDPPDDDHDDDDPRDHRPVRVVVPPDPPPPPDDDDDDDDDD